Protein AF-A0A927VFZ7-F1 (afdb_monomer)

Mean predicted aligned error: 15.14 Å

Nearest PDB structures (foldseek):
  6rwb-assembly1_C  TM=4.673E-01  e=8.056E+00  Yersinia pseudotuberculosis

Structure (mmCIF, N/CA/C/O backbone):
data_AF-A0A927VFZ7-F1
#
_entry.id   AF-A0A927VFZ7-F1
#
loop_
_atom_site.group_PDB
_atom_site.id
_atom_site.type_symbol
_atom_site.label_atom_id
_atom_site.label_alt_id
_atom_site.label_comp_id
_atom_site.label_asym_id
_atom_site.label_entity_id
_atom_site.label_seq_id
_atom_site.pdbx_PDB_ins_code
_atom_site.Cartn_x
_atom_site.Cartn_y
_atom_site.Cartn_z
_atom_site.occupancy
_atom_site.B_iso_or_equiv
_atom_site.auth_seq_id
_atom_site.auth_comp_id
_atom_site.auth_asym_id
_atom_site.auth_atom_id
_atom_site.pdbx_PDB_model_num
ATOM 1 N N . MET A 1 1 ? 21.838 -0.673 -77.995 1.00 61.09 1 MET A N 1
ATOM 2 C CA . MET A 1 1 ? 22.515 0.485 -77.377 1.00 61.09 1 MET A CA 1
ATOM 3 C C . MET A 1 1 ? 23.502 0.999 -78.400 1.00 61.09 1 MET A C 1
ATOM 5 O O . MET A 1 1 ? 24.282 0.195 -78.904 1.00 61.09 1 MET A O 1
ATOM 9 N N . ASN A 1 2 ? 23.374 2.258 -78.803 1.00 81.75 2 ASN A N 1
ATOM 10 C CA . ASN A 1 2 ? 24.158 2.788 -79.918 1.00 81.75 2 ASN A CA 1
ATOM 11 C C . ASN A 1 2 ? 25.653 2.862 -79.539 1.00 81.75 2 ASN A C 1
ATOM 13 O O . ASN A 1 2 ? 25.953 3.074 -78.361 1.00 81.75 2 ASN A O 1
ATOM 17 N N . PRO A 1 3 ? 26.596 2.730 -80.493 1.00 83.94 3 PRO A N 1
ATOM 18 C CA . PRO A 1 3 ? 28.036 2.827 -80.211 1.00 83.94 3 PRO A CA 1
ATOM 19 C C . PRO A 1 3 ? 28.400 4.124 -79.471 1.00 83.94 3 PRO A C 1
ATOM 21 O O . PRO A 1 3 ? 29.174 4.111 -78.518 1.00 83.94 3 PRO A O 1
ATOM 24 N N . PHE A 1 4 ? 27.731 5.215 -79.846 1.00 84.12 4 PHE A N 1
ATOM 25 C CA . PHE A 1 4 ? 27.859 6.538 -79.240 1.00 84.12 4 PHE A CA 1
ATOM 26 C C . PHE A 1 4 ? 27.475 6.572 -77.750 1.00 84.12 4 PHE A C 1
ATOM 28 O O . PHE A 1 4 ? 28.163 7.175 -76.929 1.00 84.12 4 PHE A O 1
ATOM 35 N N . GLU A 1 5 ? 26.413 5.867 -77.358 1.00 82.81 5 GLU A N 1
ATOM 36 C CA . GLU A 1 5 ? 25.982 5.817 -75.955 1.00 82.81 5 GLU A CA 1
ATOM 37 C C . GLU A 1 5 ? 26.985 5.063 -75.076 1.00 82.81 5 GLU A C 1
ATOM 39 O O . GLU A 1 5 ? 27.175 5.402 -73.906 1.00 82.81 5 GLU A O 1
ATOM 44 N N . GLN A 1 6 ? 27.651 4.042 -75.628 1.00 84.44 6 GLN A N 1
ATOM 45 C CA . GLN A 1 6 ? 28.669 3.293 -74.891 1.00 84.44 6 GLN A CA 1
ATOM 46 C C . GLN A 1 6 ? 29.918 4.129 -74.621 1.00 84.44 6 GLN A C 1
ATOM 48 O O . GLN A 1 6 ? 30.573 3.941 -73.594 1.00 84.44 6 GLN A O 1
ATOM 53 N N . GLU A 1 7 ? 30.254 5.034 -75.533 1.00 87.19 7 GLU A N 1
ATOM 54 C CA . GLU A 1 7 ? 31.412 5.911 -75.412 1.00 87.19 7 GLU A CA 1
ATOM 55 C C . GLU A 1 7 ? 31.165 7.013 -74.378 1.00 87.19 7 GLU A C 1
ATOM 57 O O . GLU A 1 7 ? 31.983 7.206 -73.481 1.00 87.19 7 GLU A O 1
ATOM 62 N N . ILE A 1 8 ? 29.975 7.624 -74.397 1.00 86.69 8 ILE A N 1
ATOM 63 C CA . ILE A 1 8 ? 29.539 8.577 -73.363 1.00 86.69 8 ILE A CA 1
ATOM 64 C C . ILE A 1 8 ? 29.533 7.915 -71.986 1.00 86.69 8 ILE A C 1
ATOM 66 O O . ILE A 1 8 ? 29.995 8.504 -71.010 1.00 86.69 8 ILE A O 1
ATOM 70 N N . ARG A 1 9 ? 29.035 6.679 -71.888 1.00 84.81 9 ARG A N 1
ATOM 71 C CA . ARG A 1 9 ? 29.000 5.955 -70.616 1.00 84.81 9 ARG A CA 1
ATOM 72 C C . ARG A 1 9 ? 30.403 5.659 -70.085 1.00 84.81 9 ARG A C 1
ATOM 74 O O . ARG A 1 9 ? 30.647 5.877 -68.901 1.00 84.81 9 ARG A O 1
ATOM 81 N N . ARG A 1 10 ? 31.325 5.224 -70.949 1.00 88.06 10 ARG A N 1
ATOM 82 C CA . ARG A 1 10 ? 32.740 5.022 -70.589 1.00 88.06 10 ARG A CA 1
ATOM 83 C C . ARG A 1 10 ? 33.417 6.325 -70.168 1.00 88.06 10 ARG A C 1
ATOM 85 O O . ARG A 1 10 ? 34.163 6.327 -69.193 1.00 88.06 10 ARG A O 1
ATOM 92 N N . TRP A 1 11 ? 33.131 7.426 -70.862 1.00 88.81 11 TRP A N 1
ATOM 93 C CA . TRP A 1 11 ? 33.641 8.747 -70.502 1.00 88.81 11 TRP A CA 1
ATOM 94 C C . TRP A 1 11 ? 33.086 9.233 -69.160 1.00 88.81 11 TRP A C 1
ATOM 96 O O . TRP A 1 11 ? 33.838 9.771 -68.360 1.00 88.81 11 TRP A O 1
ATOM 106 N N . LEU A 1 12 ? 31.804 8.999 -68.868 1.00 89.62 12 LEU A N 1
ATOM 107 C CA . LEU A 1 12 ? 31.204 9.328 -67.572 1.00 89.62 12 LEU A CA 1
ATOM 108 C C . LEU A 1 12 ? 31.812 8.495 -66.439 1.00 89.62 12 LEU A C 1
ATOM 110 O O . LEU A 1 12 ? 32.168 9.048 -65.404 1.00 89.62 12 LEU A O 1
ATOM 114 N N . GLU A 1 13 ? 31.973 7.184 -66.626 1.00 87.88 13 GLU A N 1
ATOM 115 C CA . GLU A 1 13 ? 32.521 6.279 -65.605 1.00 87.88 13 GLU A CA 1
ATOM 116 C C . GLU A 1 13 ? 33.990 6.565 -65.251 1.00 87.88 13 GLU A C 1
ATOM 118 O O . GLU A 1 13 ? 34.411 6.254 -64.133 1.00 87.88 13 GLU A O 1
ATOM 123 N N . SER A 1 14 ? 34.749 7.213 -66.142 1.00 89.19 14 SER A N 1
ATOM 124 C CA . SER A 1 14 ? 36.119 7.657 -65.859 1.00 89.19 14 SER A CA 1
ATOM 125 C C . SER A 1 14 ? 36.196 8.952 -65.040 1.00 89.19 14 SER A C 1
ATOM 127 O O . SER A 1 14 ? 37.250 9.249 -64.477 1.00 89.19 14 SER A O 1
ATOM 129 N N . GLN A 1 15 ? 35.105 9.721 -64.923 1.00 92.12 15 GLN A N 1
ATOM 130 C CA . GLN A 1 15 ? 35.127 10.992 -64.200 1.00 92.12 15 GLN A CA 1
ATOM 131 C C . GLN A 1 15 ? 35.014 10.807 -62.671 1.00 92.12 15 GLN A C 1
ATOM 133 O O . GLN A 1 15 ? 34.087 10.139 -62.194 1.00 92.12 15 GLN A O 1
ATOM 138 N N . PRO A 1 16 ? 35.849 11.494 -61.863 1.00 85.94 16 PRO A N 1
ATOM 139 C CA . PRO A 1 16 ? 35.811 11.393 -60.398 1.00 85.94 16 PRO A CA 1
ATOM 140 C C . PRO A 1 16 ? 34.467 11.812 -59.786 1.00 85.94 16 PRO A C 1
ATOM 142 O O . PRO A 1 16 ? 33.992 11.215 -58.820 1.00 85.94 16 PRO A O 1
ATOM 145 N N . TRP A 1 17 ? 33.821 12.829 -60.362 1.00 86.56 17 TRP A N 1
ATOM 146 C CA . TRP A 1 17 ? 32.540 13.345 -59.874 1.00 86.56 17 TRP A CA 1
ATOM 147 C C . TRP A 1 17 ? 31.380 12.370 -60.128 1.00 86.56 17 TRP A C 1
ATOM 149 O O . TRP A 1 17 ? 30.449 12.294 -59.326 1.00 86.56 17 TRP A O 1
ATOM 159 N N . TYR A 1 18 ? 31.442 11.590 -61.211 1.00 86.19 18 TYR A N 1
ATOM 160 C CA . TYR A 1 18 ? 30.416 10.607 -61.555 1.00 86.19 18 TYR A CA 1
ATOM 161 C C . TYR A 1 18 ? 30.514 9.379 -60.647 1.00 86.19 18 TYR A C 1
ATOM 163 O O . TYR A 1 18 ? 29.503 8.935 -60.099 1.00 86.19 18 TYR A O 1
ATOM 171 N N . GLN A 1 19 ? 31.738 8.905 -60.389 1.00 82.69 19 GLN A N 1
ATOM 172 C CA . GLN A 1 19 ? 32.039 7.889 -59.372 1.00 82.69 19 GLN A CA 1
ATOM 173 C C . GLN A 1 19 ? 31.517 8.324 -57.995 1.00 82.69 19 GLN A C 1
ATOM 175 O O . GLN A 1 19 ? 30.776 7.595 -57.337 1.00 82.69 19 GLN A O 1
ATOM 180 N N . TRP A 1 20 ? 31.813 9.561 -57.588 1.00 84.25 20 TRP A N 1
ATOM 181 C CA . TRP A 1 20 ? 31.320 10.147 -56.341 1.00 84.25 20 TRP A CA 1
ATOM 182 C C . TRP A 1 20 ? 29.785 10.206 -56.267 1.00 84.25 20 TRP A C 1
ATOM 184 O O . TRP A 1 20 ? 29.194 9.911 -55.222 1.00 84.25 20 TRP A O 1
ATOM 194 N N . PHE A 1 21 ? 29.116 10.540 -57.373 1.00 83.88 21 PHE A N 1
ATOM 195 C CA . PHE A 1 21 ? 27.658 10.628 -57.427 1.00 83.88 21 PHE A CA 1
ATOM 196 C C . PHE A 1 21 ? 27.001 9.243 -57.348 1.00 83.88 21 PHE A C 1
ATOM 198 O O . PHE A 1 21 ? 26.031 9.061 -56.606 1.00 83.88 21 PHE A O 1
ATOM 205 N N . GLN A 1 22 ? 27.555 8.251 -58.050 1.00 82.38 22 GLN A N 1
ATOM 206 C CA . GLN A 1 22 ? 27.113 6.855 -57.981 1.00 82.38 22 GLN A CA 1
ATOM 207 C C . GLN A 1 22 ? 27.320 6.270 -56.578 1.00 82.38 22 GLN A C 1
ATOM 209 O O . GLN A 1 22 ? 26.408 5.651 -56.026 1.00 82.38 22 GLN A O 1
ATOM 214 N N . ASN A 1 23 ? 28.458 6.562 -55.942 1.00 77.56 23 ASN A N 1
ATOM 215 C CA . ASN A 1 23 ? 28.763 6.098 -54.589 1.00 77.56 23 ASN A CA 1
ATOM 216 C C . ASN A 1 23 ? 27.779 6.680 -53.551 1.00 77.56 23 ASN A C 1
ATOM 218 O O . ASN A 1 23 ? 27.246 5.970 -52.697 1.00 77.56 23 ASN A O 1
ATOM 222 N N . ARG A 1 24 ? 27.404 7.962 -53.689 1.00 73.56 24 ARG A N 1
ATOM 223 C CA . ARG A 1 24 ? 26.333 8.576 -52.879 1.00 73.56 24 ARG A C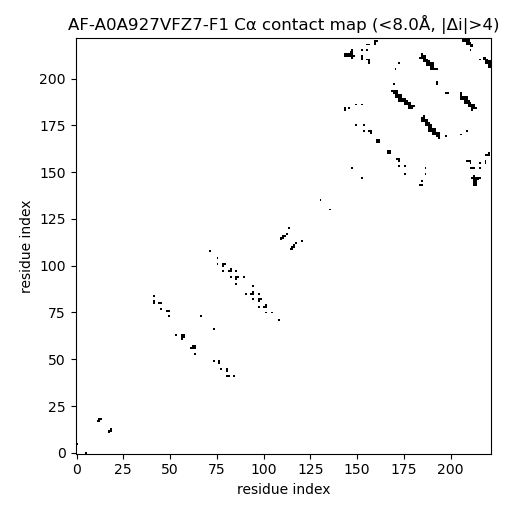A 1
ATOM 224 C C . ARG A 1 24 ? 24.955 7.962 -53.124 1.00 73.56 24 ARG A C 1
ATOM 226 O O . ARG A 1 24 ? 24.153 7.881 -52.192 1.00 73.56 24 ARG A O 1
ATOM 233 N N . LYS A 1 25 ? 24.650 7.555 -54.358 1.00 64.00 25 LYS A N 1
ATOM 234 C CA . LYS A 1 25 ? 23.388 6.879 -54.693 1.00 64.00 25 LYS A CA 1
ATOM 235 C C . LYS A 1 25 ? 23.308 5.501 -54.035 1.00 64.00 25 LYS A C 1
ATOM 237 O O . LYS A 1 25 ? 22.257 5.166 -53.493 1.00 64.00 25 LYS A O 1
ATOM 242 N N . HIS A 1 26 ? 24.414 4.756 -54.000 1.00 58.06 26 HIS A N 1
ATOM 243 C CA . HIS A 1 26 ? 24.500 3.490 -53.270 1.00 58.06 26 HIS A CA 1
ATOM 244 C C . HIS A 1 26 ? 24.292 3.674 -51.762 1.00 58.06 26 HIS A C 1
ATOM 246 O O . HIS A 1 26 ? 23.454 2.978 -51.194 1.00 58.06 26 HIS A O 1
ATOM 252 N N . HIS A 1 27 ? 24.920 4.677 -51.136 1.00 56.00 27 HIS A N 1
ATOM 253 C CA . HIS A 1 27 ? 24.690 4.993 -49.718 1.00 56.00 27 HIS A CA 1
ATOM 254 C C . HIS A 1 27 ? 23.241 5.395 -49.390 1.00 56.00 27 HIS A C 1
ATOM 256 O O . HIS A 1 27 ? 22.758 5.114 -48.296 1.00 56.00 27 HIS A O 1
ATOM 262 N N . LYS A 1 28 ? 22.517 6.031 -50.321 1.00 55.56 28 LYS A N 1
ATOM 263 C CA . LYS A 1 28 ? 21.090 6.354 -50.131 1.00 55.56 28 LYS A CA 1
ATOM 264 C C . LYS A 1 28 ? 20.154 5.153 -50.338 1.00 55.56 28 LYS A C 1
ATOM 266 O O . LYS A 1 28 ? 19.026 5.190 -49.850 1.00 55.56 28 LYS A O 1
ATOM 271 N N . ASN A 1 29 ? 20.603 4.107 -51.038 1.00 51.25 29 ASN A N 1
ATOM 272 C CA . ASN A 1 29 ? 19.817 2.900 -51.326 1.00 51.25 29 ASN A CA 1
ATOM 273 C C . ASN A 1 29 ? 20.107 1.725 -50.378 1.00 51.25 29 ASN A C 1
ATOM 275 O O . ASN A 1 29 ? 19.304 0.794 -50.314 1.00 51.25 29 ASN A O 1
ATOM 279 N N . THR A 1 30 ? 21.186 1.764 -49.591 1.00 50.09 30 THR A N 1
ATOM 280 C CA . THR A 1 30 ? 21.408 0.832 -48.478 1.00 50.09 30 THR A CA 1
ATOM 281 C C . THR A 1 30 ? 20.489 1.183 -47.309 1.00 50.09 30 THR A C 1
ATOM 283 O O . THR A 1 30 ? 20.873 1.878 -46.374 1.00 50.09 30 THR A O 1
ATOM 286 N N . GLY A 1 31 ? 19.248 0.705 -47.388 1.00 47.81 31 GLY A N 1
ATOM 287 C CA . GLY A 1 31 ? 18.307 0.690 -46.274 1.00 47.81 31 GLY A CA 1
ATOM 288 C C . GLY A 1 31 ? 17.559 2.001 -46.068 1.00 47.81 31 GLY A C 1
ATOM 289 O O . GLY A 1 31 ? 17.798 2.721 -45.102 1.00 47.81 31 GLY A O 1
ATOM 290 N N . LYS A 1 32 ? 16.518 2.237 -46.877 1.00 40.97 32 LYS A N 1
ATOM 291 C CA . LYS A 1 32 ? 15.332 2.917 -46.341 1.00 40.97 32 LYS A CA 1
ATOM 292 C C . LYS A 1 32 ? 14.762 2.030 -45.230 1.00 40.97 32 LYS A C 1
ATOM 294 O O . LYS A 1 32 ? 13.895 1.194 -45.475 1.00 40.97 32 LYS A O 1
ATOM 299 N N . VAL A 1 33 ? 15.284 2.171 -44.013 1.00 53.81 33 VAL A N 1
ATOM 300 C CA . VAL A 1 33 ? 14.627 1.666 -42.809 1.00 53.81 33 VAL A CA 1
ATOM 301 C C . VAL A 1 33 ? 13.235 2.290 -42.827 1.00 53.81 33 VAL A C 1
ATOM 303 O O . VAL A 1 33 ? 13.112 3.508 -42.925 1.00 53.81 33 VAL A O 1
ATOM 306 N N . LYS A 1 34 ? 12.181 1.470 -42.827 1.00 47.88 34 LYS A N 1
ATOM 307 C CA . LYS A 1 34 ? 10.791 1.935 -42.729 1.00 47.88 34 LYS A CA 1
ATOM 308 C C . LYS A 1 34 ? 10.592 2.596 -41.354 1.00 47.88 34 LYS A C 1
ATOM 310 O O . LYS A 1 34 ? 10.081 1.986 -40.422 1.00 47.88 34 LYS A O 1
ATOM 315 N N . THR A 1 35 ? 11.021 3.843 -41.211 1.00 59.22 35 THR A N 1
ATOM 316 C CA . THR A 1 35 ? 11.005 4.650 -39.984 1.00 59.22 35 THR A CA 1
ATOM 317 C C . THR A 1 35 ? 9.644 5.310 -39.774 1.00 59.22 35 THR A C 1
ATOM 319 O O . THR A 1 35 ? 9.534 6.528 -39.733 1.00 59.22 35 THR A O 1
ATOM 322 N N . GLY A 1 36 ? 8.579 4.507 -39.683 1.00 56.47 36 GLY A N 1
ATOM 323 C CA . GLY A 1 36 ? 7.214 5.035 -39.531 1.00 56.47 36 GLY A CA 1
ATOM 324 C C . GLY A 1 36 ? 6.432 4.543 -38.314 1.00 56.47 36 GLY A C 1
ATOM 325 O O . GLY A 1 36 ? 5.461 5.183 -37.932 1.00 56.47 36 GLY A O 1
ATOM 326 N N . LYS A 1 37 ? 6.798 3.405 -37.707 1.00 68.31 37 LYS A N 1
ATOM 327 C CA . LYS A 1 37 ? 6.001 2.786 -36.627 1.00 68.31 37 LYS A CA 1
ATOM 328 C C . LYS A 1 37 ? 6.748 2.272 -35.372 1.00 68.31 37 LYS A C 1
ATOM 330 O O . LYS A 1 37 ? 6.053 1.731 -34.513 1.00 68.31 37 LYS A O 1
ATOM 335 N N . PRO A 1 38 ? 8.080 2.430 -35.176 1.00 71.56 38 PRO A N 1
ATOM 336 C CA . PRO A 1 38 ? 8.747 1.814 -34.021 1.00 71.56 38 PRO A CA 1
ATOM 337 C C . PRO A 1 38 ? 8.310 2.438 -32.686 1.00 71.56 38 PRO A C 1
ATOM 339 O O . PRO A 1 38 ? 8.059 1.713 -31.729 1.00 71.56 38 PRO A O 1
ATOM 342 N N . PHE A 1 39 ? 8.127 3.763 -32.639 1.00 77.56 39 PHE A N 1
ATOM 343 C CA . PHE A 1 39 ? 7.690 4.470 -31.429 1.00 77.56 39 PHE A CA 1
ATOM 344 C C . PHE A 1 39 ? 6.266 4.088 -31.007 1.00 77.56 39 PHE A C 1
ATOM 346 O O . PHE A 1 39 ? 6.010 3.796 -29.843 1.00 77.56 39 PHE A O 1
ATOM 353 N N . LEU A 1 40 ? 5.338 4.023 -31.965 1.00 82.25 40 LEU A N 1
ATOM 354 C CA . LEU A 1 40 ? 3.948 3.685 -31.669 1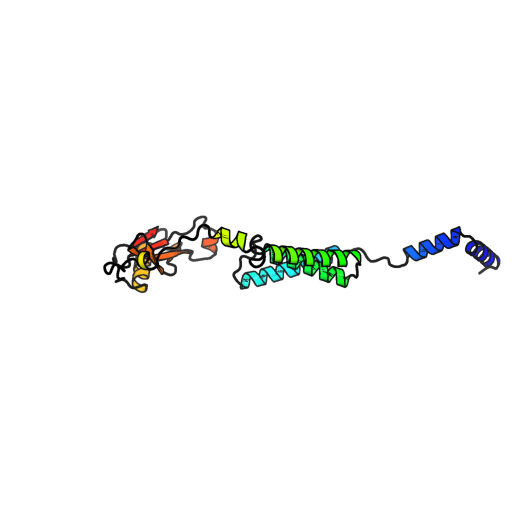.00 82.25 40 LEU A CA 1
ATOM 355 C C . LEU A 1 40 ? 3.806 2.224 -31.220 1.00 82.25 40 LEU A C 1
ATOM 357 O O . LEU A 1 40 ? 2.981 1.915 -30.368 1.00 82.25 40 LEU A O 1
ATOM 361 N N . GLN A 1 41 ? 4.622 1.323 -31.768 1.00 80.50 41 GLN A N 1
ATOM 362 C CA . GLN A 1 41 ? 4.672 -0.068 -31.326 1.00 80.50 41 GLN A CA 1
ATOM 363 C C . GLN A 1 41 ? 5.283 -0.195 -29.927 1.00 80.50 41 GLN A C 1
ATOM 365 O O . GLN A 1 41 ? 4.759 -0.955 -29.120 1.00 80.50 41 GLN A O 1
ATOM 370 N N . TRP A 1 42 ? 6.322 0.584 -29.616 1.00 82.69 42 TRP A N 1
ATOM 371 C CA . TRP A 1 42 ? 6.880 0.663 -28.265 1.00 82.69 42 TRP A CA 1
ATOM 372 C C . TRP A 1 42 ? 5.848 1.142 -27.244 1.00 82.69 42 TRP A C 1
ATOM 374 O O . TRP A 1 42 ? 5.630 0.467 -26.242 1.00 82.69 42 TRP A O 1
ATOM 384 N N . MET A 1 43 ? 5.125 2.220 -27.552 1.00 85.44 43 MET A N 1
ATOM 385 C CA . MET A 1 43 ? 4.085 2.748 -26.671 1.00 85.44 43 MET A CA 1
ATOM 386 C C . MET A 1 43 ? 2.931 1.756 -26.471 1.00 85.44 43 MET A C 1
ATOM 388 O O . MET A 1 43 ? 2.447 1.592 -25.357 1.00 85.44 43 MET A O 1
ATOM 392 N N . LYS A 1 44 ? 2.530 1.031 -27.524 1.00 88.62 44 LYS A N 1
ATOM 393 C CA .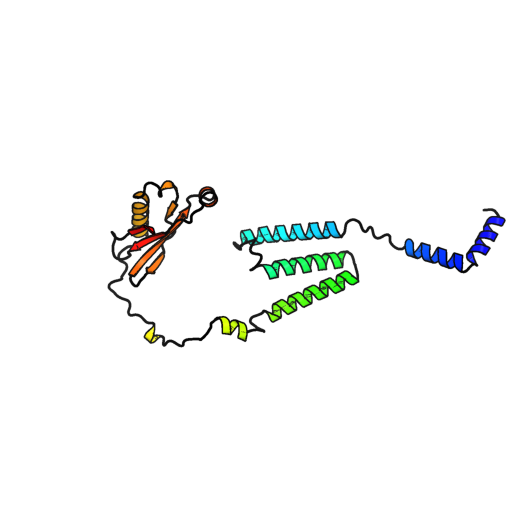 LYS A 1 44 ? 1.519 -0.034 -27.423 1.00 88.62 44 LYS A CA 1
ATOM 394 C C . LYS A 1 44 ? 1.950 -1.161 -26.485 1.00 88.62 44 LYS A C 1
ATOM 396 O O . LYS A 1 44 ? 1.172 -1.547 -25.623 1.00 88.62 44 LYS A O 1
ATOM 401 N N . TRP A 1 45 ? 3.169 -1.678 -26.638 1.00 87.56 45 TRP A N 1
ATOM 402 C CA . TRP A 1 45 ? 3.673 -2.751 -25.773 1.00 87.56 45 TRP A CA 1
ATOM 403 C C . TRP A 1 45 ? 3.843 -2.298 -24.324 1.00 87.56 45 TRP A C 1
ATOM 405 O O . TRP A 1 45 ? 3.480 -3.043 -23.420 1.00 87.56 45 TRP A O 1
ATOM 415 N N . LEU A 1 46 ? 4.314 -1.071 -24.099 1.00 88.06 46 LEU A N 1
ATOM 416 C CA . LEU A 1 46 ? 4.419 -0.484 -22.764 1.00 88.06 46 LEU A CA 1
ATOM 417 C C . LEU A 1 46 ? 3.046 -0.420 -22.079 1.00 88.06 46 LEU A C 1
ATOM 419 O O . LEU A 1 46 ? 2.905 -0.901 -20.958 1.00 88.06 46 LEU A O 1
ATOM 423 N N . LEU A 1 47 ? 2.023 0.092 -22.773 1.00 88.88 47 LEU A N 1
ATOM 424 C CA . LEU A 1 47 ? 0.658 0.162 -22.240 1.00 88.88 47 LEU A CA 1
ATOM 425 C C . LEU A 1 47 ? 0.077 -1.225 -21.937 1.00 88.88 47 LEU A C 1
ATOM 427 O O . LEU A 1 47 ? -0.558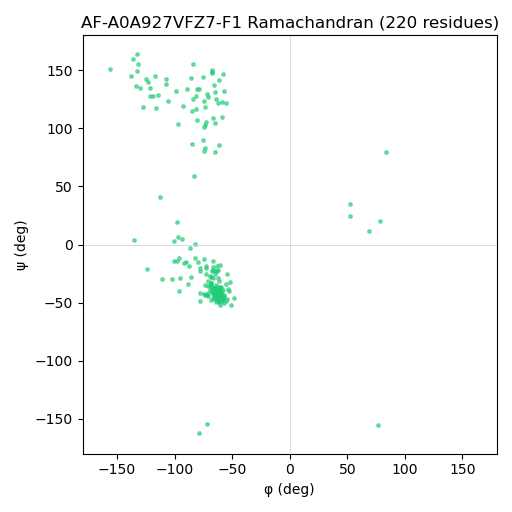 -1.397 -20.902 1.00 88.88 47 LEU A O 1
ATOM 431 N N . ILE A 1 48 ? 0.320 -2.219 -22.799 1.00 90.69 48 ILE A N 1
ATOM 432 C CA . ILE A 1 48 ? -0.126 -3.603 -22.567 1.00 90.69 48 ILE A CA 1
ATOM 433 C C . ILE A 1 48 ? 0.526 -4.176 -21.306 1.00 90.69 48 ILE A C 1
ATOM 435 O O . ILE A 1 48 ? -0.172 -4.722 -20.457 1.00 90.69 48 ILE A O 1
ATOM 439 N N . VAL A 1 49 ? 1.846 -4.037 -21.159 1.00 88.81 49 VAL A N 1
ATOM 440 C CA . VAL A 1 49 ? 2.568 -4.555 -19.986 1.00 88.81 49 VAL A CA 1
ATOM 441 C C . VAL A 1 49 ? 2.100 -3.860 -18.707 1.00 88.81 49 VAL A C 1
ATOM 443 O O . VAL A 1 49 ? 1.886 -4.527 -17.697 1.00 88.81 49 VAL A O 1
ATOM 446 N N . TYR A 1 50 ? 1.869 -2.547 -18.748 1.00 86.06 50 TYR A N 1
ATOM 447 C CA . TYR A 1 50 ? 1.351 -1.812 -17.596 1.00 86.06 50 TYR A CA 1
ATOM 448 C C . TYR A 1 50 ? -0.079 -2.238 -17.229 1.00 86.06 50 TYR A C 1
ATOM 450 O O . TYR A 1 50 ? -0.378 -2.417 -16.054 1.00 86.06 50 TYR A O 1
ATOM 458 N N . LEU A 1 51 ? -0.941 -2.496 -18.218 1.00 87.88 51 LEU A N 1
ATOM 459 C CA . LEU A 1 51 ? -2.289 -3.028 -17.991 1.00 87.88 51 LEU A CA 1
ATOM 460 C C . LEU A 1 51 ? -2.244 -4.418 -17.340 1.00 87.88 51 LEU A C 1
ATOM 462 O O . LEU A 1 51 ? -2.990 -4.680 -16.402 1.00 87.88 51 LEU A O 1
ATOM 466 N N . VAL A 1 52 ? -1.331 -5.291 -17.775 1.00 87.06 52 VAL A N 1
ATOM 467 C CA . VAL A 1 52 ? -1.124 -6.600 -17.135 1.00 87.06 52 VAL A CA 1
ATOM 468 C C . VAL A 1 52 ? -0.663 -6.434 -15.685 1.00 87.06 52 VAL A C 1
ATOM 470 O O . VAL A 1 52 ? -1.207 -7.091 -14.801 1.00 87.06 52 VAL A O 1
ATOM 473 N N . LEU A 1 53 ? 0.283 -5.531 -15.413 1.00 82.00 53 LEU A N 1
ATOM 474 C CA . LEU A 1 53 ? 0.727 -5.244 -14.045 1.00 82.00 53 LEU A CA 1
ATOM 475 C C . LEU A 1 53 ? -0.406 -4.710 -13.171 1.00 82.00 53 LEU A C 1
ATOM 477 O O . LEU A 1 53 ? -0.504 -5.112 -12.016 1.00 82.00 53 LEU A O 1
ATOM 481 N N . ILE A 1 54 ? -1.272 -3.852 -13.711 1.00 82.25 54 ILE A N 1
ATOM 482 C CA . ILE A 1 54 ? -2.464 -3.356 -13.016 1.00 82.25 54 ILE A CA 1
ATOM 483 C C . ILE A 1 54 ? -3.351 -4.521 -12.577 1.00 82.25 54 ILE A C 1
ATOM 485 O O . ILE A 1 54 ? -3.707 -4.612 -11.405 1.00 82.25 54 ILE A O 1
ATOM 489 N N . VAL A 1 55 ? -3.664 -5.433 -13.497 1.00 85.12 55 VAL A N 1
ATOM 490 C CA . VAL A 1 55 ? -4.509 -6.597 -13.206 1.00 85.12 55 VAL A CA 1
ATOM 491 C C . VAL A 1 55 ? -3.857 -7.496 -12.155 1.00 85.12 55 VAL A C 1
ATOM 493 O O . VAL A 1 55 ? -4.519 -7.911 -11.210 1.00 85.12 55 VAL A O 1
ATOM 496 N N . VAL A 1 56 ? -2.554 -7.759 -12.266 1.00 83.44 56 VAL A N 1
ATOM 497 C CA . VAL A 1 56 ? -1.821 -8.579 -11.288 1.00 83.44 56 VAL A CA 1
ATOM 498 C C . VAL A 1 56 ? -1.817 -7.933 -9.899 1.00 83.44 56 VAL A C 1
ATOM 500 O O . VAL A 1 56 ? -2.083 -8.615 -8.914 1.00 83.44 56 VAL A O 1
ATOM 503 N N . ASN A 1 57 ? -1.556 -6.627 -9.796 1.00 80.44 57 ASN A N 1
ATOM 504 C CA . ASN A 1 57 ? -1.565 -5.916 -8.512 1.00 80.44 57 ASN A CA 1
ATOM 505 C C . ASN A 1 57 ? -2.967 -5.877 -7.887 1.00 80.44 57 ASN A C 1
ATOM 507 O O . ASN A 1 57 ? -3.102 -6.084 -6.685 1.00 80.44 57 ASN A O 1
ATOM 511 N N . PHE A 1 58 ? -4.010 -5.724 -8.708 1.00 81.12 58 PHE A N 1
ATOM 512 C CA . PHE A 1 58 ? -5.398 -5.774 -8.250 1.00 81.12 58 PHE A CA 1
ATOM 513 C C . PHE A 1 58 ? -5.723 -7.099 -7.543 1.00 81.12 58 PHE A C 1
ATOM 515 O O . PHE A 1 58 ? -6.314 -7.092 -6.468 1.00 81.12 58 PHE A O 1
ATOM 522 N N . PHE A 1 59 ? -5.281 -8.234 -8.097 1.00 81.62 59 PHE A N 1
ATOM 523 C CA . PHE A 1 59 ? -5.480 -9.544 -7.464 1.00 81.62 59 PHE A CA 1
ATOM 524 C C . PHE A 1 59 ? -4.598 -9.782 -6.232 1.00 81.62 59 PHE A C 1
ATOM 526 O O . PHE A 1 59 ? -4.983 -10.554 -5.360 1.00 81.62 59 PHE A O 1
ATOM 533 N N . ASN A 1 60 ? -3.447 -9.114 -6.131 1.00 77.62 60 ASN A N 1
ATOM 534 C CA . ASN A 1 60 ? -2.572 -9.194 -4.958 1.00 77.62 60 ASN A CA 1
ATOM 535 C C . ASN A 1 60 ? -3.006 -8.265 -3.808 1.00 77.62 60 ASN A C 1
ATOM 537 O O . ASN A 1 60 ? -2.326 -8.216 -2.786 1.00 77.62 60 ASN A O 1
ATOM 541 N N . GLY A 1 61 ? -4.102 -7.510 -3.962 1.00 70.44 61 GLY A N 1
ATOM 542 C CA . GLY A 1 61 ? -4.589 -6.577 -2.942 1.00 70.44 61 GLY A CA 1
ATOM 543 C C . GLY A 1 61 ? -3.689 -5.354 -2.731 1.00 70.44 61 GLY A C 1
ATOM 544 O O . GLY A 1 61 ? -3.874 -4.618 -1.765 1.00 70.44 61 GLY A O 1
ATOM 545 N N . THR A 1 62 ? -2.716 -5.118 -3.616 1.00 72.88 62 THR A N 1
ATOM 546 C CA . THR A 1 62 ? -1.848 -3.940 -3.562 1.00 72.88 62 THR A CA 1
ATOM 547 C C . THR A 1 62 ? -2.511 -2.764 -4.276 1.00 72.88 62 THR A C 1
ATOM 549 O O . THR A 1 62 ? -3.185 -2.921 -5.297 1.00 72.88 62 THR A O 1
ATOM 552 N N . LEU A 1 63 ? -2.323 -1.550 -3.748 1.00 66.12 63 LEU A N 1
ATOM 553 C CA . LEU A 1 63 ? -2.854 -0.336 -4.367 1.00 66.12 63 LEU A CA 1
ATOM 554 C C . LEU A 1 63 ? -2.191 -0.107 -5.731 1.00 66.12 63 LEU A C 1
ATOM 556 O O . LEU A 1 63 ? -1.046 0.326 -5.845 1.00 66.12 63 LEU A O 1
ATOM 560 N N . VAL A 1 64 ? -2.952 -0.394 -6.783 1.00 63.12 64 VAL A N 1
ATOM 561 C CA . VAL A 1 64 ? -2.498 -0.388 -8.179 1.00 63.12 64 VAL A CA 1
ATOM 562 C C . VAL A 1 64 ? -2.038 0.996 -8.662 1.00 63.12 64 VAL A C 1
ATOM 564 O O . VAL A 1 64 ? -1.186 1.098 -9.543 1.00 63.12 64 VAL A O 1
ATOM 567 N N . LEU A 1 65 ? -2.603 2.062 -8.092 1.00 63.16 65 LEU A N 1
ATOM 568 C CA . LEU A 1 65 ? -2.322 3.456 -8.454 1.00 63.16 65 LEU A CA 1
ATOM 569 C C . LEU A 1 65 ? -1.365 4.154 -7.484 1.00 63.16 65 LEU A C 1
ATOM 571 O O . LEU A 1 65 ? -1.092 5.343 -7.657 1.00 63.16 65 LEU A O 1
ATOM 575 N N . ASP A 1 66 ? -0.841 3.441 -6.485 1.00 68.38 66 ASP A N 1
ATOM 576 C CA . ASP A 1 66 ? 0.172 4.013 -5.610 1.00 68.38 66 ASP A CA 1
ATOM 577 C C . ASP A 1 66 ? 1.519 4.059 -6.342 1.00 68.38 66 ASP A C 1
ATOM 579 O O . ASP A 1 66 ? 2.316 3.115 -6.337 1.00 68.38 66 ASP A O 1
ATOM 583 N N . LEU A 1 67 ? 1.751 5.182 -7.026 1.00 61.56 67 LEU A N 1
ATOM 584 C CA . LEU A 1 67 ? 3.000 5.451 -7.728 1.00 61.56 67 LEU A CA 1
ATOM 585 C C . LEU A 1 67 ? 4.195 5.531 -6.774 1.00 61.56 67 LEU A C 1
ATOM 587 O O . LEU A 1 67 ? 5.314 5.343 -7.239 1.00 61.56 67 LEU A O 1
ATOM 591 N N . SER A 1 68 ? 3.988 5.822 -5.486 1.00 64.94 68 SER A N 1
ATOM 592 C CA . SER A 1 68 ? 5.077 6.048 -4.535 1.00 64.94 68 SER A CA 1
ATOM 593 C C . SER A 1 68 ? 5.702 4.733 -4.068 1.00 64.94 68 SER A C 1
ATOM 595 O O . SER A 1 68 ? 6.917 4.563 -4.172 1.00 64.94 68 SER A O 1
ATOM 597 N N . LEU A 1 69 ? 4.877 3.762 -3.666 1.00 63.03 69 LEU A N 1
ATOM 598 C CA . LEU A 1 69 ? 5.334 2.443 -3.218 1.00 63.03 69 LEU A CA 1
ATOM 599 C C . LEU A 1 69 ? 5.822 1.572 -4.383 1.00 63.03 69 LEU A C 1
ATOM 601 O O . LEU A 1 69 ? 6.798 0.836 -4.245 1.00 63.03 69 LEU A O 1
ATOM 605 N N . ASN A 1 70 ? 5.197 1.696 -5.558 1.00 71.94 70 ASN A N 1
ATOM 606 C CA . ASN A 1 70 ? 5.529 0.886 -6.733 1.00 71.94 70 ASN A CA 1
ATOM 607 C C . ASN A 1 70 ? 6.478 1.578 -7.726 1.00 71.94 70 ASN A C 1
ATOM 609 O O . ASN A 1 70 ? 6.752 1.016 -8.791 1.00 71.94 70 ASN A O 1
ATOM 613 N N . ALA A 1 71 ? 7.013 2.761 -7.393 1.00 74.12 71 ALA A N 1
ATOM 614 C CA . ALA A 1 71 ? 7.868 3.568 -8.274 1.00 74.12 71 ALA A CA 1
ATOM 615 C C . ALA A 1 71 ? 8.996 2.746 -8.913 1.00 74.12 71 ALA A C 1
ATOM 617 O O . ALA A 1 71 ? 9.214 2.789 -10.126 1.00 74.12 71 ALA A O 1
ATOM 618 N N . PHE A 1 72 ? 9.673 1.941 -8.094 1.00 76.44 72 PHE A N 1
ATOM 619 C CA . PHE A 1 72 ? 10.746 1.053 -8.522 1.00 76.44 72 PHE A CA 1
ATOM 620 C C . PHE A 1 72 ? 10.256 0.024 -9.561 1.00 76.44 72 PHE A C 1
ATOM 622 O O . PHE A 1 72 ? 10.788 -0.059 -10.670 1.00 76.44 72 PHE A O 1
ATOM 629 N N . GLY A 1 73 ? 9.180 -0.713 -9.274 1.00 77.50 73 GLY A N 1
ATOM 630 C CA . GLY A 1 73 ? 8.638 -1.717 -10.199 1.00 77.50 73 GLY A CA 1
ATOM 631 C C . GLY A 1 73 ? 8.179 -1.135 -11.544 1.00 77.50 73 GLY A C 1
ATOM 632 O O . GLY A 1 73 ? 8.428 -1.725 -12.603 1.00 77.50 73 GLY A O 1
ATOM 633 N N . VAL A 1 74 ? 7.563 0.051 -11.521 1.00 79.12 74 VAL A N 1
ATOM 634 C CA . VAL A 1 74 ? 7.098 0.754 -12.729 1.00 79.12 74 VAL A CA 1
ATOM 635 C C . VAL A 1 74 ? 8.278 1.207 -13.594 1.00 79.12 74 VAL A C 1
ATOM 637 O O . VAL A 1 74 ? 8.283 0.971 -14.806 1.00 79.12 74 VAL A O 1
ATOM 640 N N . LEU A 1 75 ? 9.309 1.797 -12.983 1.00 80.94 75 LEU A N 1
ATOM 641 C CA . LEU A 1 75 ? 10.520 2.228 -13.687 1.00 80.94 75 LEU A CA 1
ATOM 642 C C . LEU A 1 75 ? 11.294 1.041 -14.272 1.00 80.94 75 LEU A C 1
ATOM 644 O O . LEU A 1 75 ? 11.715 1.091 -15.428 1.00 80.94 75 LEU A O 1
ATOM 648 N N . LEU A 1 76 ? 11.429 -0.056 -13.524 1.00 83.12 76 LEU A N 1
ATOM 649 C CA . LEU A 1 76 ? 12.080 -1.272 -14.012 1.00 83.12 76 LEU A CA 1
ATOM 650 C C . LEU A 1 76 ? 11.381 -1.815 -15.266 1.00 83.12 76 LEU A C 1
ATOM 652 O O . LEU A 1 76 ? 12.036 -2.121 -16.262 1.00 83.12 76 LEU A O 1
ATOM 656 N N . THR A 1 77 ? 10.050 -1.882 -15.245 1.00 82.44 77 THR A N 1
ATOM 657 C CA . THR A 1 77 ? 9.243 -2.313 -16.396 1.00 82.44 77 THR A CA 1
ATOM 658 C C . THR A 1 77 ? 9.487 -1.440 -17.624 1.00 82.44 77 THR A C 1
ATOM 660 O O . THR A 1 77 ? 9.684 -1.961 -18.725 1.00 82.44 77 THR A O 1
ATOM 663 N N . PHE A 1 78 ? 9.535 -0.119 -17.447 1.00 84.44 78 PHE A N 1
ATOM 664 C CA . PHE A 1 78 ? 9.842 0.822 -18.522 1.00 84.44 78 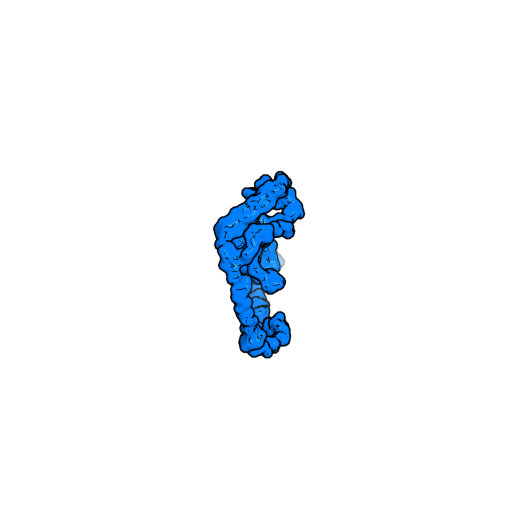PHE A CA 1
ATOM 665 C C . PHE A 1 78 ? 11.209 0.540 -19.162 1.00 84.44 78 PHE A C 1
ATOM 667 O O . PHE A 1 78 ? 11.325 0.480 -20.395 1.00 84.44 78 PHE A O 1
ATOM 674 N N . PHE A 1 79 ? 12.242 0.322 -18.342 1.00 85.56 79 PHE A N 1
ATOM 675 C CA . PHE A 1 79 ? 13.587 0.018 -18.828 1.00 85.56 79 PHE A CA 1
ATOM 676 C C . PHE A 1 79 ? 13.660 -1.345 -19.525 1.00 85.56 79 PHE A C 1
ATOM 678 O O . PHE A 1 79 ? 14.261 -1.437 -20.596 1.00 85.56 79 PHE A O 1
ATOM 685 N N . LEU A 1 80 ? 12.999 -2.378 -18.995 1.00 84.44 80 LEU A N 1
ATOM 686 C CA . LEU A 1 80 ? 12.974 -3.719 -19.590 1.00 84.44 80 LEU A CA 1
ATOM 687 C C . LEU A 1 80 ? 12.267 -3.741 -20.951 1.00 84.44 80 LEU A C 1
ATOM 689 O O . LEU A 1 80 ? 12.820 -4.261 -21.920 1.00 84.44 80 LEU A O 1
ATOM 693 N N . VAL A 1 81 ? 11.086 -3.127 -21.068 1.00 85.25 81 VAL A N 1
ATOM 694 C CA . VAL A 1 81 ? 10.350 -3.043 -22.344 1.00 85.25 81 VAL A CA 1
ATOM 695 C C . VAL A 1 81 ? 11.170 -2.282 -23.388 1.00 85.25 81 VAL A C 1
ATOM 697 O O . VAL A 1 81 ? 11.293 -2.715 -24.538 1.00 85.25 81 VAL A O 1
ATOM 700 N N . SER A 1 82 ? 11.802 -1.181 -22.977 1.00 81.31 82 SER A N 1
ATOM 701 C CA . SER A 1 82 ? 12.688 -0.394 -23.838 1.00 81.31 82 SER A CA 1
ATOM 702 C C . SER A 1 82 ? 13.927 -1.183 -24.270 1.00 81.31 82 SER A C 1
ATOM 704 O O . SER A 1 82 ? 14.318 -1.121 -25.437 1.00 81.31 82 SER A O 1
ATOM 706 N N . MET A 1 83 ? 14.511 -1.978 -23.372 1.00 83.06 83 MET A N 1
ATOM 707 C CA . MET A 1 83 ? 15.646 -2.853 -23.659 1.00 83.06 83 MET A CA 1
ATOM 708 C C . MET A 1 83 ? 15.280 -3.948 -24.667 1.00 83.06 83 MET A C 1
ATOM 710 O O . MET A 1 83 ? 15.981 -4.101 -25.667 1.00 83.06 83 MET A O 1
ATOM 714 N N . VAL A 1 84 ? 14.169 -4.663 -24.463 1.00 84.75 84 VAL A N 1
ATOM 715 C CA . VAL A 1 84 ? 13.705 -5.732 -25.368 1.00 84.75 84 VAL A CA 1
ATOM 716 C C . VAL A 1 84 ? 13.483 -5.187 -26.776 1.00 84.75 84 VAL A C 1
ATOM 718 O O . VAL A 1 84 ? 13.999 -5.729 -27.750 1.00 84.75 84 VAL A O 1
ATOM 721 N N . ILE A 1 85 ? 12.783 -4.061 -26.900 1.00 80.69 85 ILE A N 1
ATOM 722 C CA . ILE A 1 85 ? 12.498 -3.435 -28.196 1.00 80.69 85 ILE A CA 1
ATOM 723 C C . ILE A 1 85 ? 13.785 -2.954 -28.874 1.00 80.69 85 ILE A C 1
ATOM 725 O O . ILE A 1 85 ? 13.969 -3.147 -30.076 1.00 80.69 85 ILE A O 1
ATOM 729 N N . SER A 1 86 ? 14.707 -2.380 -28.105 1.00 77.50 86 SER A N 1
ATOM 730 C CA . SER A 1 86 ? 16.018 -1.956 -28.598 1.00 77.50 86 SER A CA 1
ATOM 731 C C . SER A 1 86 ? 16.842 -3.125 -29.162 1.00 77.50 86 SER A C 1
ATOM 733 O O . SER A 1 86 ? 17.502 -2.985 -30.198 1.00 77.50 86 SER A O 1
ATOM 735 N N . VAL A 1 87 ? 16.754 -4.305 -28.537 1.00 80.31 87 VAL A N 1
ATOM 736 C CA . VAL A 1 87 ? 17.367 -5.550 -29.028 1.00 80.31 87 VAL A CA 1
ATOM 737 C C . VAL A 1 87 ? 16.691 -6.037 -30.311 1.00 80.31 87 VAL A C 1
ATOM 739 O O . VAL A 1 87 ? 17.393 -6.301 -31.287 1.00 80.31 87 VAL A O 1
ATOM 742 N N . LEU A 1 88 ? 15.356 -6.087 -30.348 1.00 81.06 88 LEU A N 1
ATOM 743 C CA . LEU A 1 88 ? 14.586 -6.572 -31.503 1.00 81.06 88 LEU A CA 1
ATOM 744 C C . LEU A 1 88 ? 14.827 -5.751 -32.776 1.00 81.06 88 LEU A C 1
ATOM 746 O O . LEU A 1 88 ? 14.878 -6.307 -33.870 1.00 81.06 88 LEU A O 1
ATOM 750 N N . TYR A 1 89 ? 15.006 -4.437 -32.646 1.00 79.56 89 TYR A N 1
ATOM 751 C CA . TYR A 1 89 ? 15.237 -3.552 -33.790 1.00 79.56 89 TYR A CA 1
ATOM 752 C C . TYR A 1 89 ? 16.721 -3.294 -34.110 1.00 79.56 89 TYR A C 1
ATOM 754 O O . TYR A 1 89 ? 17.028 -2.500 -34.999 1.00 79.56 89 TYR A O 1
ATOM 762 N N . ALA A 1 90 ? 17.652 -3.946 -33.405 1.00 72.19 90 ALA A N 1
ATOM 763 C CA . ALA A 1 90 ? 19.099 -3.879 -33.641 1.00 72.19 90 ALA A CA 1
ATOM 764 C C . ALA A 1 90 ? 19.708 -2.454 -33.702 1.00 72.19 90 ALA A C 1
ATOM 766 O O . ALA A 1 90 ? 20.791 -2.251 -34.264 1.00 72.19 90 ALA A O 1
ATOM 767 N N . TYR A 1 91 ? 19.072 -1.458 -33.075 1.00 75.69 91 TYR A N 1
ATOM 768 C CA . TYR A 1 91 ? 19.572 -0.081 -33.030 1.00 75.69 91 TYR A CA 1
ATOM 769 C C . TYR A 1 91 ? 20.768 0.027 -32.069 1.00 75.69 91 TYR A C 1
ATOM 771 O O . TYR A 1 91 ? 20.613 0.056 -30.851 1.00 75.69 91 TYR A O 1
ATOM 779 N N . LYS A 1 92 ? 21.994 0.090 -32.613 1.00 74.62 92 LYS A N 1
ATOM 780 C CA . LYS A 1 92 ? 23.251 0.089 -31.832 1.00 74.62 92 LYS A CA 1
ATOM 781 C C . LYS A 1 92 ? 23.306 1.121 -30.681 1.00 74.62 92 LYS A C 1
ATOM 783 O O . LYS A 1 92 ? 23.580 0.683 -29.567 1.00 74.62 92 LYS A O 1
ATOM 788 N N . PRO A 1 93 ? 23.026 2.427 -30.879 1.00 75.31 93 PRO A N 1
ATOM 789 C CA . PRO A 1 93 ? 23.124 3.400 -29.783 1.00 75.31 93 PRO A CA 1
ATOM 790 C C . PRO A 1 93 ? 22.015 3.226 -28.734 1.00 75.31 93 PRO A C 1
ATOM 792 O O . PRO A 1 93 ? 22.271 3.354 -27.540 1.00 75.31 93 PRO A O 1
ATOM 795 N N . ALA A 1 94 ? 20.803 2.851 -29.157 1.00 77.94 94 ALA A N 1
ATOM 796 C CA . ALA A 1 94 ? 19.678 2.631 -28.250 1.00 77.94 94 ALA A CA 1
ATOM 797 C C . ALA A 1 94 ? 19.901 1.427 -27.319 1.00 77.94 94 ALA A C 1
ATOM 799 O O . ALA A 1 94 ? 19.368 1.396 -26.212 1.00 77.94 94 ALA A O 1
ATOM 800 N N . ARG A 1 95 ? 20.673 0.416 -27.744 1.00 76.94 95 ARG A N 1
ATOM 801 C CA . ARG A 1 95 ? 20.980 -0.759 -26.908 1.00 76.94 95 ARG A CA 1
ATOM 802 C C . ARG A 1 95 ? 21.917 -0.409 -25.763 1.00 76.94 95 ARG A C 1
ATOM 804 O O . ARG A 1 95 ? 21.663 -0.804 -24.632 1.00 76.94 95 ARG A O 1
ATOM 811 N N . ILE A 1 96 ? 22.959 0.368 -26.053 1.00 83.00 96 ILE A N 1
ATOM 812 C CA . ILE A 1 96 ? 23.925 0.822 -25.045 1.00 83.00 96 ILE A CA 1
ATOM 813 C C . ILE A 1 96 ? 23.221 1.715 -24.017 1.00 83.00 96 ILE A C 1
ATOM 815 O O . ILE A 1 96 ? 23.394 1.515 -22.818 1.00 83.00 96 ILE A O 1
ATOM 819 N N . ALA A 1 97 ? 22.366 2.633 -24.480 1.00 84.06 97 ALA A N 1
ATOM 820 C CA . ALA A 1 97 ? 21.578 3.493 -23.600 1.00 84.06 97 ALA A CA 1
ATOM 821 C C . ALA A 1 97 ? 20.624 2.693 -22.694 1.00 84.06 97 ALA A C 1
ATOM 823 O O . ALA A 1 97 ? 20.574 2.944 -21.493 1.00 84.06 97 ALA A O 1
ATOM 824 N N . ALA A 1 98 ? 19.909 1.701 -23.239 1.00 82.62 98 ALA A N 1
ATOM 825 C CA . ALA A 1 98 ? 18.991 0.873 -22.455 1.00 82.62 98 ALA A CA 1
ATOM 826 C C . ALA A 1 98 ? 19.720 0.035 -21.391 1.00 82.62 98 ALA A C 1
ATOM 828 O O . ALA A 1 98 ? 19.283 -0.012 -20.246 1.00 82.62 98 ALA A O 1
ATOM 829 N N . ILE A 1 99 ? 20.856 -0.578 -21.742 1.00 84.25 99 ILE A N 1
ATOM 830 C CA . ILE A 1 99 ? 21.671 -1.354 -20.795 1.00 84.25 99 ILE A CA 1
ATOM 831 C C . ILE A 1 99 ? 22.234 -0.445 -19.695 1.00 84.25 99 ILE A C 1
ATOM 833 O O . ILE A 1 99 ? 22.138 -0.783 -18.518 1.00 84.25 99 ILE A O 1
ATOM 837 N N . GLY A 1 100 ? 22.770 0.724 -20.059 1.00 87.88 100 GLY A N 1
ATOM 838 C CA . GLY A 1 100 ? 23.275 1.697 -19.089 1.00 87.88 100 GLY A CA 1
ATOM 839 C C . GLY A 1 100 ? 22.192 2.168 -18.117 1.00 87.88 100 GLY A C 1
ATOM 840 O O . GLY A 1 100 ? 22.443 2.261 -16.919 1.00 87.88 100 GLY A O 1
ATOM 841 N N . ALA A 1 101 ? 20.972 2.386 -18.612 1.00 86.31 101 ALA A N 1
ATOM 842 C CA . ALA A 1 101 ? 19.840 2.773 -17.781 1.00 86.31 101 ALA A CA 1
ATOM 843 C C . ALA A 1 101 ? 19.420 1.670 -16.794 1.00 86.31 101 ALA A C 1
ATOM 845 O O . ALA A 1 101 ? 19.177 1.967 -15.628 1.00 86.31 101 ALA A O 1
ATOM 846 N N . VAL A 1 102 ? 19.405 0.399 -17.220 1.00 86.12 102 VAL A N 1
ATOM 847 C CA . VAL A 1 102 ? 19.129 -0.743 -16.326 1.00 86.12 102 VAL A CA 1
ATOM 848 C C . VAL A 1 102 ? 20.201 -0.864 -15.241 1.00 86.12 102 VAL A C 1
ATOM 850 O O . VAL A 1 102 ? 19.867 -1.027 -14.072 1.00 86.12 102 VAL A O 1
ATOM 853 N N . ILE A 1 103 ? 21.483 -0.749 -15.599 1.00 88.44 103 ILE A N 1
ATOM 854 C CA . ILE A 1 103 ? 22.587 -0.832 -14.630 1.00 88.44 103 ILE A CA 1
ATOM 855 C C . ILE A 1 103 ? 22.513 0.315 -13.619 1.00 88.44 103 ILE A C 1
ATOM 857 O O . ILE A 1 103 ? 22.642 0.080 -12.420 1.00 88.44 103 ILE A O 1
ATOM 861 N N . LEU A 1 104 ? 22.268 1.544 -14.081 1.00 89.06 104 LEU A N 1
ATOM 862 C CA . LEU A 1 104 ? 22.114 2.706 -13.206 1.00 89.06 104 LEU A CA 1
ATOM 863 C C . LEU A 1 104 ? 20.916 2.544 -12.266 1.00 89.06 104 LEU A C 1
ATOM 865 O O . LEU A 1 104 ? 21.028 2.822 -11.075 1.00 89.06 104 LEU A O 1
ATOM 869 N N . TYR A 1 105 ? 19.797 2.039 -12.783 1.00 86.44 105 TYR A N 1
ATOM 870 C CA . TYR A 1 105 ? 18.611 1.744 -11.990 1.00 86.44 105 TYR A CA 1
ATOM 871 C C . TYR A 1 105 ? 18.898 0.701 -10.893 1.00 86.44 105 TYR A C 1
ATOM 873 O O . TYR A 1 105 ? 18.574 0.926 -9.727 1.00 86.44 105 TYR A O 1
ATOM 881 N N . LEU A 1 106 ? 19.576 -0.402 -11.232 1.00 85.81 106 LEU A N 1
ATOM 882 C CA . LEU A 1 106 ? 19.989 -1.415 -10.254 1.00 85.81 106 LEU A CA 1
ATOM 883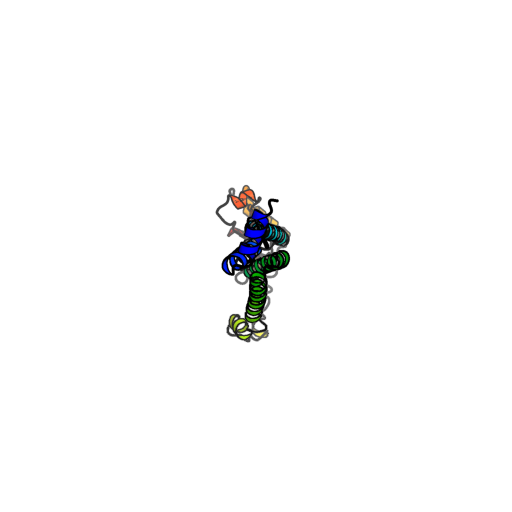 C C . LEU A 1 106 ? 20.982 -0.854 -9.227 1.00 85.81 106 LEU A C 1
ATOM 885 O O . LEU A 1 106 ? 20.883 -1.176 -8.045 1.00 85.81 106 LEU A O 1
ATOM 889 N N . GLY A 1 107 ? 21.901 0.016 -9.651 1.00 87.88 107 GLY A N 1
ATOM 890 C CA . GLY A 1 107 ? 22.841 0.700 -8.762 1.00 87.88 107 GLY A CA 1
ATOM 891 C C . GLY A 1 107 ? 22.144 1.618 -7.756 1.00 87.88 107 GLY A C 1
ATOM 892 O O . GLY A 1 107 ? 22.472 1.585 -6.573 1.00 87.88 107 GLY A O 1
ATOM 893 N N . LEU A 1 108 ? 21.138 2.383 -8.192 1.00 86.12 108 LEU A N 1
ATOM 894 C CA . LEU A 1 108 ? 20.314 3.211 -7.305 1.00 86.12 108 LEU A CA 1
ATOM 895 C C . LEU A 1 108 ? 19.530 2.360 -6.300 1.00 86.12 108 LEU A C 1
ATOM 897 O O . LEU A 1 108 ? 19.480 2.692 -5.116 1.00 86.12 108 LEU A O 1
ATOM 901 N N . MET A 1 109 ? 18.957 1.244 -6.755 1.00 83.88 109 MET A N 1
ATOM 902 C CA . MET A 1 109 ? 18.217 0.325 -5.889 1.00 83.88 109 MET A CA 1
ATOM 903 C C . MET A 1 109 ? 19.134 -0.322 -4.842 1.00 83.88 109 MET A C 1
ATOM 905 O O . MET A 1 109 ? 18.768 -0.416 -3.672 1.00 83.88 109 MET A O 1
ATOM 909 N N . ALA A 1 110 ? 20.349 -0.707 -5.237 1.00 86.25 110 ALA A N 1
ATOM 910 C CA . ALA A 1 110 ? 21.362 -1.200 -4.314 1.00 86.25 110 ALA A CA 1
ATOM 911 C C . ALA A 1 110 ? 21.770 -0.117 -3.306 1.00 86.25 110 ALA A C 1
ATOM 913 O O . ALA A 1 110 ? 21.785 -0.383 -2.111 1.00 86.25 110 ALA A O 1
ATOM 914 N N . TYR A 1 111 ? 22.013 1.118 -3.747 1.00 86.12 111 TYR A N 1
ATOM 915 C CA . TYR A 1 111 ? 22.380 2.219 -2.852 1.00 86.12 111 TYR A CA 1
ATOM 916 C C . TYR A 1 111 ? 21.288 2.542 -1.818 1.00 86.12 111 TYR A C 1
ATOM 918 O O . TYR A 1 111 ? 21.588 2.800 -0.655 1.00 86.12 111 TYR A O 1
ATOM 926 N N . SER A 1 112 ? 20.014 2.478 -2.215 1.00 82.69 112 SER A N 1
ATOM 927 C CA . SER A 1 112 ? 18.875 2.689 -1.311 1.00 82.69 112 SER A CA 1
ATOM 928 C C . SER A 1 112 ? 18.612 1.509 -0.364 1.00 82.69 112 SER A C 1
ATOM 930 O O . SER A 1 112 ? 17.815 1.638 0.571 1.00 82.69 112 SER A O 1
ATOM 932 N N . SER A 1 113 ? 19.239 0.355 -0.600 1.00 83.56 113 SER A N 1
ATOM 933 C CA . SER A 1 113 ? 18.991 -0.869 0.158 1.00 83.56 113 SER A CA 1
ATOM 934 C C . SER A 1 113 ? 19.469 -0.758 1.614 1.00 83.56 113 SER A C 1
ATOM 936 O O . SER A 1 113 ? 20.516 -0.150 1.873 1.00 83.56 113 SER A O 1
ATOM 938 N N . PRO A 1 114 ? 18.783 -1.424 2.566 1.00 80.12 114 PRO A N 1
ATOM 939 C CA . PRO A 1 114 ? 19.242 -1.555 3.951 1.00 80.12 114 PRO A CA 1
ATOM 940 C C . PRO A 1 114 ? 20.655 -2.131 4.087 1.00 80.12 114 PRO A C 1
ATOM 942 O O . PRO A 1 114 ? 21.336 -1.848 5.067 1.00 80.12 114 PRO A O 1
ATOM 945 N N . LEU A 1 115 ? 21.114 -2.902 3.094 1.00 83.06 115 LEU A N 1
ATOM 946 C CA . LEU A 1 115 ? 22.456 -3.486 3.079 1.00 83.06 115 LEU A CA 1
ATOM 947 C C . LEU A 1 115 ? 23.567 -2.436 2.939 1.00 83.06 115 LEU A C 1
ATOM 949 O O . LEU A 1 115 ? 24.626 -2.594 3.537 1.00 83.06 115 LEU A O 1
ATOM 953 N N . PHE A 1 116 ? 23.338 -1.373 2.162 1.00 85.19 116 PHE A N 1
ATOM 954 C CA . PHE A 1 116 ? 24.350 -0.346 1.891 1.00 85.19 116 PHE A CA 1
ATOM 955 C C . PHE A 1 116 ? 24.134 0.926 2.715 1.00 85.19 116 PHE A C 1
ATOM 957 O O . PHE A 1 116 ? 25.109 1.583 3.072 1.00 85.19 116 PHE A O 1
ATOM 964 N N . ASN A 1 117 ? 22.886 1.254 3.067 1.00 87.00 117 ASN A N 1
ATOM 965 C CA . ASN A 1 117 ? 22.548 2.445 3.850 1.00 87.00 117 ASN A CA 1
ATOM 966 C C . ASN A 1 117 ? 22.010 2.115 5.256 1.00 87.00 117 ASN A C 1
ATOM 968 O O . ASN A 1 117 ? 21.054 2.724 5.737 1.00 87.00 117 ASN A O 1
ATOM 972 N N . TYR A 1 118 ? 22.610 1.128 5.927 1.00 85.56 118 TYR A N 1
ATOM 973 C CA . TYR A 1 118 ? 22.128 0.638 7.225 1.00 85.56 118 TYR A CA 1
ATOM 974 C C . TYR A 1 118 ? 22.000 1.749 8.278 1.00 85.56 118 TYR A C 1
ATOM 976 O O . TYR A 1 118 ? 21.103 1.707 9.114 1.00 85.56 118 TYR A O 1
ATOM 984 N N . GLN A 1 119 ? 22.887 2.749 8.248 1.00 85.06 119 GLN A N 1
ATOM 985 C CA . GLN A 1 119 ? 22.924 3.795 9.264 1.00 85.06 119 GLN A CA 1
ATOM 986 C C . GLN A 1 119 ? 21.743 4.759 9.137 1.00 85.06 119 GLN A C 1
ATOM 988 O O . GLN A 1 119 ? 21.119 5.066 10.148 1.00 85.06 119 GLN A O 1
ATOM 993 N N . ALA A 1 120 ? 21.382 5.186 7.920 1.00 85.88 120 ALA A N 1
ATOM 994 C CA . ALA A 1 120 ? 20.197 6.019 7.733 1.00 85.88 120 ALA A CA 1
ATOM 995 C C . ALA A 1 120 ? 18.925 5.264 8.133 1.00 85.88 120 ALA A C 1
ATOM 997 O O . ALA A 1 120 ? 18.095 5.824 8.840 1.00 85.88 120 ALA A O 1
ATOM 998 N N . HIS A 1 121 ? 18.814 3.985 7.752 1.00 84.56 121 HIS A N 1
ATOM 999 C CA . HIS A 1 121 ? 17.673 3.138 8.114 1.00 84.56 121 HIS A CA 1
ATOM 1000 C C . HIS A 1 121 ? 17.580 2.910 9.628 1.00 84.56 121 HIS A C 1
ATOM 1002 O O . HIS A 1 121 ? 16.500 3.031 10.197 1.00 84.56 121 HIS A O 1
ATOM 1008 N N . ARG A 1 122 ? 18.706 2.659 10.311 1.00 85.50 122 ARG A N 1
ATOM 1009 C CA . ARG A 1 122 ? 18.750 2.537 11.778 1.00 85.50 122 ARG A CA 1
ATOM 1010 C C . ARG A 1 122 ? 18.317 3.828 12.466 1.00 85.50 122 ARG A C 1
ATOM 1012 O O . ARG A 1 122 ? 17.579 3.775 13.442 1.00 85.50 122 ARG A O 1
ATOM 1019 N N . ASN A 1 123 ? 18.754 4.976 11.956 1.00 89.88 123 ASN A N 1
ATOM 1020 C CA . ASN A 1 123 ? 18.432 6.271 12.546 1.00 89.88 123 ASN A CA 1
ATOM 1021 C C . ASN A 1 123 ? 16.934 6.619 12.453 1.00 89.88 123 ASN A C 1
ATOM 1023 O O . ASN A 1 123 ? 16.476 7.443 13.238 1.00 89.88 123 ASN A O 1
ATOM 1027 N N . LEU A 1 124 ? 16.159 5.982 11.562 1.00 86.69 124 LEU A N 1
ATOM 1028 C CA . LEU A 1 124 ? 14.696 6.146 11.508 1.00 86.69 124 LEU A CA 1
ATOM 1029 C C . LEU A 1 124 ? 13.990 5.619 12.765 1.00 86.69 124 LEU A C 1
ATOM 1031 O O . LEU A 1 124 ? 12.902 6.084 13.085 1.00 86.69 124 LEU A O 1
ATOM 1035 N N . ILE A 1 125 ? 14.606 4.670 13.477 1.00 83.38 125 ILE A N 1
ATOM 1036 C CA . ILE A 1 125 ? 14.082 4.125 14.739 1.00 83.38 125 ILE A CA 1
ATOM 1037 C C . ILE A 1 125 ? 14.228 5.158 15.875 1.00 83.38 125 ILE A C 1
ATOM 1039 O O . ILE A 1 125 ? 13.505 5.099 16.864 1.00 83.38 125 ILE A O 1
ATOM 1043 N N . GLY A 1 126 ? 15.124 6.139 15.717 1.00 83.56 126 GLY A N 1
ATOM 1044 C CA . GLY A 1 126 ? 15.419 7.144 16.733 1.00 83.56 126 GLY A CA 1
ATOM 1045 C C . GLY A 1 126 ? 16.295 6.605 17.865 1.00 83.56 126 GLY A C 1
ATOM 1046 O O . GLY A 1 126 ? 17.075 5.666 17.690 1.00 83.56 126 GLY A O 1
ATOM 1047 N N . GLU A 1 127 ? 16.200 7.238 19.033 1.00 83.19 127 GLU A N 1
ATOM 1048 C CA . GLU A 1 127 ? 16.915 6.797 20.229 1.00 83.19 127 GLU A CA 1
ATOM 1049 C C . GLU A 1 127 ? 16.267 5.532 20.796 1.00 83.19 127 GLU A C 1
ATOM 1051 O O . GLU A 1 127 ? 15.101 5.526 21.194 1.00 83.19 127 GLU A O 1
ATOM 1056 N N . ILE A 1 128 ? 17.044 4.450 20.839 1.00 78.62 128 ILE A N 1
ATOM 1057 C CA . ILE A 1 128 ? 16.611 3.184 21.424 1.00 78.62 128 ILE A CA 1
ATOM 1058 C C . ILE A 1 128 ? 16.589 3.371 22.941 1.00 78.62 128 ILE A C 1
ATOM 1060 O O . ILE A 1 128 ? 17.638 3.426 23.582 1.00 78.62 128 ILE A O 1
ATOM 1064 N N . LYS A 1 129 ? 15.392 3.489 23.516 1.00 78.69 129 LYS A N 1
ATOM 1065 C CA . LYS A 1 129 ? 15.203 3.453 24.967 1.00 78.69 129 LYS A CA 1
ATOM 1066 C C . LYS A 1 129 ? 15.215 1.997 25.411 1.00 78.69 129 LYS A C 1
ATOM 1068 O O . LYS A 1 129 ? 14.274 1.257 25.136 1.00 78.69 129 LYS A O 1
ATOM 1073 N N . GLU A 1 130 ? 16.289 1.582 26.069 1.00 76.06 130 GLU A N 1
ATOM 1074 C CA . GLU A 1 130 ? 16.346 0.281 26.731 1.00 76.06 130 GLU A CA 1
ATOM 1075 C C . GLU A 1 130 ? 15.501 0.357 28.006 1.00 76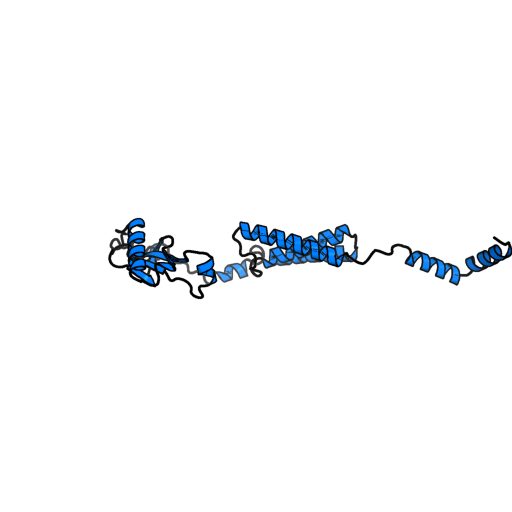.06 130 GLU A C 1
ATOM 1077 O O . GLU A 1 130 ? 15.916 0.943 29.003 1.00 76.06 130 GLU A O 1
ATOM 1082 N N . VAL A 1 131 ? 14.280 -0.175 27.948 1.00 75.44 131 VAL A N 1
ATOM 1083 C CA . VAL A 1 131 ? 13.396 -0.300 29.114 1.00 75.44 131 VAL A CA 1
ATOM 1084 C C . VAL A 1 131 ? 13.515 -1.727 29.635 1.00 75.44 131 VAL A C 1
ATOM 1086 O O . VAL A 1 131 ? 13.478 -2.682 28.854 1.00 75.44 131 VAL A O 1
ATOM 1089 N N . GLY A 1 132 ? 13.692 -1.893 30.945 1.00 79.12 132 GLY A N 1
ATOM 1090 C CA . GLY A 1 132 ? 13.735 -3.216 31.557 1.00 79.12 132 GLY A CA 1
ATOM 1091 C C . GLY A 1 132 ? 12.382 -3.908 31.407 1.00 79.12 132 GLY A C 1
ATOM 1092 O O . GLY A 1 132 ? 11.355 -3.332 31.747 1.00 79.12 132 GLY A O 1
ATOM 1093 N N . PHE A 1 133 ? 12.369 -5.159 30.941 1.00 68.12 133 PHE A N 1
ATOM 1094 C CA . PHE A 1 133 ? 11.137 -5.949 30.781 1.00 68.12 133 PHE A CA 1
ATOM 1095 C C . PHE A 1 133 ? 10.282 -5.991 32.063 1.00 68.12 133 PHE A C 1
ATOM 1097 O O . PHE A 1 133 ? 9.056 -5.991 32.000 1.00 68.12 133 PHE A O 1
ATOM 1104 N N . SER A 1 134 ? 10.930 -5.956 33.231 1.00 71.62 134 SER A N 1
ATOM 1105 C CA . SER A 1 134 ? 10.268 -5.924 34.539 1.00 71.62 134 SER A CA 1
ATOM 1106 C C . SER A 1 134 ? 9.492 -4.633 34.829 1.00 71.62 134 SER A C 1
ATOM 1108 O O . SER A 1 134 ? 8.600 -4.665 35.664 1.00 71.62 134 SER A O 1
ATOM 1110 N N . GLU A 1 135 ? 9.818 -3.513 34.176 1.00 69.06 135 GLU A N 1
ATOM 1111 C CA . GLU A 1 135 ? 9.110 -2.230 34.330 1.00 69.06 135 GLU A CA 1
ATOM 1112 C C . GLU A 1 135 ? 7.910 -2.105 33.377 1.00 69.06 135 GLU A C 1
ATOM 1114 O O . GLU A 1 135 ? 7.039 -1.277 33.609 1.00 69.06 135 GLU A O 1
ATOM 1119 N N . GLN A 1 136 ? 7.856 -2.918 32.312 1.00 62.16 136 GLN A N 1
ATOM 1120 C CA . GLN A 1 136 ? 6.758 -2.937 31.329 1.00 62.16 136 GLN A CA 1
ATOM 1121 C C . GLN A 1 136 ? 5.704 -4.013 31.600 1.00 62.16 136 GLN A C 1
ATOM 1123 O O . GLN A 1 136 ? 4.653 -4.026 30.961 1.00 62.16 136 GLN A O 1
ATOM 1128 N N . MET A 1 137 ? 5.993 -4.948 32.503 1.00 61.28 137 MET A N 1
ATOM 1129 C CA . MET A 1 137 ? 5.009 -5.903 32.995 1.00 61.28 137 MET A CA 1
ATOM 1130 C C . MET A 1 137 ? 4.063 -5.171 33.949 1.00 61.28 137 MET A C 1
ATOM 1132 O O . MET A 1 137 ? 4.230 -5.229 35.167 1.00 61.28 137 MET A O 1
ATOM 1136 N N . ASP A 1 138 ? 3.084 -4.462 33.385 1.00 64.44 138 ASP A N 1
ATOM 1137 C CA . ASP A 1 138 ? 1.928 -4.010 34.151 1.00 64.44 138 ASP A CA 1
ATOM 1138 C C . ASP A 1 138 ? 1.253 -5.237 34.769 1.00 64.44 138 ASP A C 1
ATOM 1140 O O . ASP A 1 138 ? 1.042 -6.266 34.114 1.00 64.44 138 ASP A O 1
ATOM 1144 N N . TYR A 1 139 ? 0.953 -5.147 36.065 1.00 60.50 139 TYR A N 1
ATOM 1145 C CA . TYR A 1 139 ? 0.164 -6.169 36.735 1.00 60.50 139 TYR A CA 1
ATOM 1146 C C . TYR A 1 139 ? -1.176 -6.268 36.014 1.00 60.50 139 TYR A C 1
ATOM 1148 O O . TYR A 1 139 ? -1.887 -5.273 35.889 1.00 60.50 139 TYR A O 1
ATOM 1156 N N . ILE A 1 140 ? -1.505 -7.469 35.532 1.00 61.94 140 ILE A N 1
ATOM 1157 C CA . ILE A 1 140 ? -2.825 -7.750 34.972 1.00 61.94 140 ILE A CA 1
ATOM 1158 C C . ILE A 1 140 ? -3.838 -7.461 36.077 1.00 61.94 140 ILE A C 1
ATOM 1160 O O . ILE A 1 140 ? -3.892 -8.177 37.080 1.00 61.94 140 ILE A O 1
ATOM 1164 N N . ASP A 1 141 ? -4.598 -6.388 35.893 1.00 65.81 141 ASP A N 1
ATOM 1165 C CA . ASP A 1 141 ? -5.684 -6.024 36.780 1.00 65.81 141 ASP A CA 1
ATOM 1166 C C . ASP A 1 141 ? -6.780 -7.087 36.658 1.00 65.81 141 ASP A C 1
ATOM 1168 O O . ASP A 1 141 ? -7.444 -7.226 35.628 1.00 65.81 141 ASP A O 1
ATOM 1172 N N . LEU A 1 142 ? -6.925 -7.893 37.709 1.00 70.25 142 LEU A N 1
ATOM 1173 C CA . LEU A 1 142 ? -7.911 -8.969 37.766 1.00 70.25 142 LEU A CA 1
ATOM 1174 C C . LEU A 1 142 ? -9.350 -8.430 37.793 1.00 70.25 142 LEU A C 1
ATOM 1176 O O . LEU A 1 142 ? -10.278 -9.202 37.559 1.00 70.25 142 LEU A O 1
ATOM 1180 N N . GLU A 1 143 ? -9.555 -7.135 38.050 1.00 69.25 143 GLU A N 1
ATOM 1181 C CA . GLU A 1 143 ? -10.873 -6.498 37.959 1.00 69.25 143 GLU A CA 1
ATOM 1182 C C . GLU A 1 143 ? -11.330 -6.315 36.501 1.00 69.25 143 GLU A C 1
ATOM 1184 O O . GLU A 1 143 ? -12.525 -6.199 36.240 1.00 69.25 143 GLU A O 1
ATOM 1189 N N . GLN A 1 144 ? -10.409 -6.379 35.533 1.00 70.31 144 GLN A N 1
ATOM 1190 C CA . GLN A 1 144 ? -10.688 -6.187 34.103 1.00 70.31 144 GLN A CA 1
ATOM 1191 C C . GLN A 1 144 ? -10.850 -7.500 33.335 1.00 70.31 144 GLN A C 1
ATOM 1193 O O . GLN A 1 144 ? -10.699 -7.545 32.111 1.00 70.31 144 GLN A O 1
ATOM 1198 N N . VAL A 1 145 ? -11.128 -8.597 34.040 1.00 82.69 145 VAL A N 1
ATOM 1199 C CA . VAL A 1 145 ? -11.380 -9.880 33.387 1.00 82.69 145 VAL A CA 1
ATOM 1200 C C . VAL A 1 145 ? -12.650 -9.757 32.536 1.00 82.69 145 VAL A C 1
ATOM 1202 O O . VAL A 1 145 ? -13.697 -9.393 33.072 1.00 82.69 145 VAL A O 1
ATOM 1205 N N . PRO A 1 146 ? -12.591 -10.070 31.227 1.00 83.38 146 PRO A N 1
ATOM 1206 C CA . PRO A 1 146 ? -13.758 -10.003 30.359 1.00 83.38 146 PRO A CA 1
ATOM 1207 C C . PRO A 1 146 ? -14.821 -10.997 30.837 1.00 83.38 146 PRO A C 1
ATOM 1209 O O . PRO A 1 146 ? -14.570 -12.200 30.934 1.00 83.38 146 PRO A O 1
ATOM 1212 N N . ILE A 1 147 ? -16.008 -10.480 31.143 1.00 89.50 147 ILE A N 1
ATOM 1213 C CA . ILE A 1 147 ? -17.194 -11.260 31.528 1.00 89.50 147 ILE A CA 1
ATOM 1214 C C . ILE A 1 147 ? -18.078 -11.499 30.297 1.00 89.50 147 ILE A C 1
ATOM 1216 O O . ILE A 1 147 ? -18.782 -12.506 30.212 1.00 89.50 147 ILE A O 1
ATOM 1220 N N . ILE A 1 148 ? -18.030 -10.571 29.344 1.00 90.75 148 ILE A N 1
ATOM 1221 C CA . ILE A 1 148 ? -18.814 -10.574 28.112 1.00 90.75 148 ILE A CA 1
ATOM 1222 C C . ILE A 1 148 ? -18.050 -11.330 27.027 1.00 90.75 148 ILE A C 1
ATOM 1224 O O . ILE A 1 148 ? -16.856 -11.113 26.837 1.00 90.75 148 ILE A O 1
ATOM 1228 N N . ASP A 1 149 ? -18.739 -12.218 26.312 1.00 92.62 149 ASP A N 1
ATOM 1229 C CA . ASP A 1 149 ? -18.216 -12.874 25.120 1.00 92.62 149 ASP A CA 1
ATOM 1230 C C . ASP A 1 149 ? -18.407 -12.003 23.873 1.00 92.62 149 ASP A C 1
ATOM 1232 O O . ASP A 1 149 ? -19.326 -11.190 23.780 1.00 92.62 149 ASP A O 1
ATOM 1236 N N . GLU A 1 150 ? -17.558 -12.222 22.869 1.00 91.44 150 GLU A N 1
ATOM 1237 C CA . GLU A 1 150 ? -17.602 -11.504 21.588 1.00 91.44 150 GLU A CA 1
ATOM 1238 C C . GLU A 1 150 ? -18.997 -11.567 20.938 1.00 91.44 150 GLU A C 1
ATOM 1240 O O . GLU A 1 150 ? -19.521 -10.560 20.475 1.00 91.44 150 GLU A O 1
ATOM 1245 N N . ALA A 1 151 ? -19.666 -12.724 21.002 1.00 93.19 151 ALA A N 1
ATOM 1246 C CA . ALA A 1 151 ? -20.998 -12.901 20.425 1.00 93.19 151 ALA A CA 1
ATOM 1247 C C . ALA A 1 151 ? -22.106 -12.130 21.169 1.00 93.19 151 ALA A C 1
ATOM 1249 O O . ALA A 1 151 ? -23.142 -11.813 20.573 1.00 93.19 151 ALA A O 1
ATOM 1250 N N . LEU A 1 152 ? -21.945 -11.861 22.468 1.00 93.75 152 LEU A N 1
ATOM 1251 C CA . LEU A 1 152 ? -22.847 -10.982 23.211 1.00 93.75 152 LEU A CA 1
ATOM 1252 C C . LEU A 1 152 ? -22.533 -9.521 22.910 1.00 93.75 152 LEU A C 1
ATOM 1254 O O . LEU A 1 152 ? -23.469 -8.756 22.682 1.00 93.75 152 LEU A O 1
ATOM 1258 N N . ALA A 1 153 ? -21.251 -9.157 22.845 1.00 93.62 153 ALA A N 1
ATOM 1259 C CA . ALA A 1 153 ? -20.826 -7.817 22.467 1.00 93.62 153 ALA A CA 1
ATOM 1260 C C . ALA A 1 153 ? -21.371 -7.428 21.079 1.00 93.62 153 ALA A C 1
ATOM 1262 O O . ALA A 1 153 ? -21.985 -6.369 20.952 1.00 93.62 153 ALA A O 1
ATOM 1263 N N . ASP A 1 154 ? -21.298 -8.320 20.087 1.00 94.06 154 ASP A N 1
ATOM 1264 C CA . ASP A 1 154 ? -21.890 -8.123 18.754 1.00 94.06 154 ASP A CA 1
ATOM 1265 C C . ASP A 1 154 ? -23.389 -7.799 18.825 1.00 94.06 154 ASP A C 1
ATOM 1267 O O . ASP A 1 154 ? -23.866 -6.842 18.215 1.00 94.06 154 ASP A O 1
ATOM 1271 N N . LYS A 1 155 ? -24.152 -8.555 19.625 1.00 93.94 155 LYS A N 1
ATOM 1272 C CA . LYS A 1 155 ? -25.599 -8.323 19.789 1.00 93.94 155 LYS A CA 1
ATOM 1273 C C . LYS A 1 155 ? -25.899 -7.003 20.488 1.00 93.94 155 LYS A C 1
ATOM 1275 O O . LYS A 1 155 ? -26.895 -6.355 20.162 1.00 93.94 155 LYS A O 1
ATOM 1280 N N . LEU A 1 156 ? -25.084 -6.626 21.470 1.00 93.88 156 LEU A N 1
ATOM 1281 C CA . LEU A 1 156 ? -25.210 -5.361 22.190 1.00 93.88 156 LEU A CA 1
ATOM 1282 C C . LEU A 1 156 ? -24.923 -4.175 21.260 1.00 93.88 156 LEU A C 1
ATOM 1284 O O . LEU A 1 156 ? -25.695 -3.213 21.240 1.00 93.88 156 LEU A O 1
ATOM 1288 N N . ALA A 1 157 ? -23.890 -4.279 20.425 1.00 93.12 157 ALA A N 1
ATOM 1289 C CA . ALA A 1 157 ? -23.576 -3.290 19.403 1.00 93.12 157 ALA A CA 1
ATOM 1290 C C . ALA A 1 157 ? -24.671 -3.174 18.336 1.00 93.12 157 ALA A C 1
ATOM 1292 O O . ALA 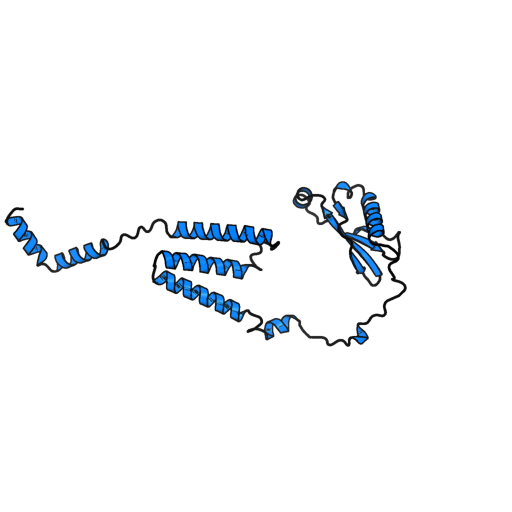A 1 157 ? -25.107 -2.063 18.038 1.00 93.12 157 ALA A O 1
ATOM 1293 N N . ASP A 1 158 ? -25.173 -4.293 17.807 1.00 92.19 158 ASP A N 1
ATOM 1294 C CA . ASP A 1 158 ? -26.272 -4.300 16.834 1.00 92.19 158 ASP A CA 1
ATOM 1295 C C . ASP A 1 158 ? -27.545 -3.670 17.411 1.00 92.19 158 ASP A C 1
ATOM 1297 O O . ASP A 1 158 ? -28.229 -2.890 16.739 1.00 92.19 158 ASP A O 1
ATOM 1301 N N . LYS A 1 159 ? -27.852 -3.960 18.680 1.00 92.00 159 LYS A N 1
ATOM 1302 C CA . LYS A 1 159 ? -28.972 -3.339 19.391 1.00 92.00 159 LYS A CA 1
ATOM 1303 C C . LYS A 1 159 ? -28.785 -1.824 19.482 1.00 92.00 159 LYS A C 1
ATOM 1305 O O . LYS A 1 159 ? -29.687 -1.085 19.094 1.00 92.00 159 LYS A O 1
ATOM 1310 N N . LYS A 1 160 ? -27.611 -1.361 19.923 1.00 91.31 160 LYS A N 1
ATOM 1311 C CA . LYS A 1 160 ? -27.311 0.072 20.046 1.00 91.31 160 LYS A CA 1
ATOM 1312 C C . LYS A 1 160 ? -27.337 0.790 18.697 1.00 91.31 160 LYS A C 1
ATOM 1314 O O . LYS A 1 160 ? -27.803 1.923 18.605 1.00 91.31 160 LYS A O 1
ATOM 1319 N N . LEU A 1 161 ? -26.875 0.128 17.639 1.00 90.94 161 LEU A N 1
ATOM 1320 C CA . LEU A 1 161 ? -26.929 0.649 16.276 1.00 90.94 161 LEU A CA 1
ATOM 1321 C C . LEU A 1 161 ? -28.376 0.810 15.788 1.00 90.94 161 LEU A C 1
ATOM 1323 O O . LEU A 1 161 ? -28.693 1.783 15.102 1.00 90.94 161 LEU A O 1
ATOM 1327 N N . GLY A 1 162 ? -29.255 -0.123 16.165 1.00 87.44 162 GLY A N 1
ATOM 1328 C CA . GLY A 1 162 ? -30.689 -0.074 15.883 1.00 87.44 162 GLY A CA 1
ATOM 1329 C C . GLY A 1 162 ? -31.438 1.036 16.626 1.00 87.44 162 GLY A C 1
ATOM 1330 O O . GLY A 1 162 ? -32.429 1.545 16.100 1.00 87.44 162 GLY A O 1
ATOM 1331 N N . ASP A 1 163 ? -30.951 1.457 17.797 1.00 87.62 163 ASP A N 1
ATOM 1332 C CA . ASP A 1 163 ? -31.542 2.559 18.568 1.00 87.62 163 ASP A CA 1
ATOM 1333 C C . ASP A 1 163 ? -31.406 3.917 17.850 1.00 87.62 163 ASP A C 1
ATOM 1335 O O . ASP A 1 163 ? -32.191 4.835 18.101 1.00 87.62 163 ASP A O 1
ATOM 1339 N N . ILE A 1 164 ? -30.443 4.055 16.926 1.00 85.69 164 ILE A N 1
ATOM 1340 C CA . ILE A 1 164 ? -30.254 5.263 16.116 1.00 85.69 164 ILE A CA 1
ATOM 1341 C C . ILE A 1 164 ? -30.938 5.076 14.748 1.00 85.69 164 ILE A C 1
ATOM 1343 O O . ILE A 1 164 ? -30.383 4.434 13.850 1.00 85.69 164 ILE A O 1
ATOM 1347 N N . PRO A 1 165 ? -32.116 5.691 14.514 1.00 76.44 165 PRO A N 1
ATOM 1348 C CA . PRO A 1 165 ? -32.966 5.385 13.358 1.00 76.44 165 PRO A CA 1
ATOM 1349 C C . PRO A 1 165 ? -32.335 5.704 11.994 1.00 76.44 165 PRO A C 1
ATOM 1351 O O . PRO A 1 165 ? -32.783 5.188 10.971 1.00 76.44 165 PRO A O 1
ATOM 1354 N N . SER A 1 166 ? -31.299 6.545 11.945 1.00 78.75 166 SER A N 1
ATOM 1355 C CA . SER A 1 166 ? -30.599 6.890 10.704 1.00 78.75 166 SER A CA 1
ATOM 1356 C C . SER A 1 166 ? -29.494 5.899 10.326 1.00 78.75 166 SER A C 1
ATOM 1358 O O . SER A 1 166 ? -29.210 5.757 9.134 1.00 78.75 166 SER A O 1
ATOM 1360 N N . LEU A 1 167 ? -28.876 5.211 11.293 1.00 81.69 167 LEU A N 1
ATOM 1361 C CA . LEU A 1 167 ? -27.661 4.420 11.069 1.00 81.69 167 LEU A CA 1
ATOM 1362 C C . LEU A 1 167 ? -27.947 2.978 10.647 1.00 81.69 167 LEU A C 1
ATOM 1364 O O . LEU A 1 167 ? -27.239 2.458 9.784 1.00 81.69 167 LEU A O 1
ATOM 1368 N N . GLY A 1 168 ? -29.027 2.368 11.144 1.00 75.12 168 GLY A N 1
ATOM 1369 C CA . GLY A 1 168 ? -29.341 0.954 10.889 1.00 75.12 168 GLY A CA 1
ATOM 1370 C C . GLY A 1 168 ? -29.543 0.561 9.414 1.00 75.12 168 GLY A C 1
ATOM 1371 O O . GLY A 1 168 ? -29.466 -0.615 9.071 1.00 75.12 168 GLY A O 1
ATOM 1372 N N . SER A 1 169 ? -29.776 1.523 8.509 1.00 81.06 169 SER A N 1
ATOM 1373 C CA . SER A 1 169 ? -29.858 1.273 7.056 1.00 81.06 169 SER A CA 1
ATOM 1374 C C . SER A 1 169 ? -28.574 1.640 6.299 1.00 81.06 169 SER A C 1
ATOM 1376 O O . SER A 1 169 ? -28.400 1.261 5.140 1.00 81.06 169 SER A O 1
ATOM 1378 N N . GLN A 1 170 ? -27.656 2.385 6.912 1.00 82.31 170 GLN A N 1
ATOM 1379 C CA . GLN A 1 170 ? -26.461 2.906 6.240 1.00 82.31 170 GLN A CA 1
ATOM 1380 C C . GLN A 1 170 ? -25.237 2.020 6.467 1.00 82.31 170 GLN A C 1
ATOM 1382 O O . GLN A 1 170 ? -24.455 1.795 5.535 1.00 82.31 170 GLN A O 1
ATOM 1387 N N . VAL A 1 171 ? -25.098 1.514 7.691 1.00 89.75 171 VAL A N 1
ATOM 1388 C CA . VAL A 1 171 ? -23.896 0.843 8.183 1.00 89.75 171 VAL A CA 1
ATOM 1389 C C . VAL A 1 171 ? -24.240 -0.475 8.879 1.00 89.75 171 VAL A C 1
ATOM 1391 O O . VAL A 1 171 ? -25.399 -0.742 9.193 1.00 89.75 171 VAL A O 1
ATOM 1394 N N . ARG A 1 172 ? -23.232 -1.321 9.068 1.00 90.06 172 ARG A N 1
ATOM 1395 C CA . ARG A 1 172 ? -23.275 -2.570 9.833 1.00 90.06 172 ARG A CA 1
ATOM 1396 C C . ARG A 1 172 ? -22.086 -2.619 10.780 1.00 90.06 172 ARG A C 1
ATOM 1398 O O . ARG A 1 172 ? -21.073 -1.984 10.503 1.00 90.06 172 ARG A O 1
ATOM 1405 N N . VAL A 1 173 ? -22.210 -3.367 11.866 1.00 91.88 173 VAL A N 1
ATOM 1406 C CA . VAL A 1 173 ? -21.080 -3.647 12.753 1.00 91.88 173 VAL A CA 1
ATOM 1407 C C . VAL A 1 173 ? -20.124 -4.607 12.031 1.00 91.88 173 VAL A C 1
ATOM 1409 O O . VAL A 1 173 ? -20.569 -5.608 11.465 1.00 91.88 173 VAL A O 1
ATOM 1412 N N . GLY A 1 174 ? -18.840 -4.241 11.955 1.00 91.38 174 GLY A N 1
ATOM 1413 C CA . GLY A 1 174 ? -17.767 -5.092 11.433 1.00 91.38 174 GLY A CA 1
ATOM 1414 C C . GLY A 1 174 ? -17.309 -6.138 12.455 1.00 91.38 174 GLY A C 1
ATOM 1415 O O . GLY A 1 174 ? -18.001 -6.414 13.428 1.00 91.38 174 GLY A O 1
ATOM 1416 N N . SER A 1 175 ? -16.123 -6.719 12.262 1.00 92.50 175 SER A N 1
ATOM 1417 C CA . SER A 1 175 ? -15.563 -7.686 13.219 1.00 92.50 175 SER A CA 1
ATOM 1418 C C . SER A 1 175 ? -15.108 -7.011 14.515 1.00 92.50 175 SER A C 1
ATOM 1420 O O . SER A 1 175 ? -14.322 -6.058 14.457 1.00 92.50 175 SER A O 1
ATOM 1422 N N . MET A 1 176 ? -15.532 -7.536 15.665 1.00 92.19 176 MET A N 1
ATOM 1423 C CA . MET A 1 176 ? -15.057 -7.071 16.964 1.00 92.19 176 MET A CA 1
ATOM 1424 C C . MET A 1 176 ? -13.650 -7.564 17.285 1.00 92.19 176 MET A C 1
ATOM 1426 O O . MET A 1 176 ? -13.252 -8.681 16.968 1.00 92.19 176 MET A O 1
ATOM 1430 N N . SER A 1 177 ? -12.885 -6.705 17.952 1.00 92.81 177 SER A N 1
ATOM 1431 C CA . SER A 1 177 ? -11.588 -7.043 18.523 1.00 92.81 177 SER A CA 1
ATOM 1432 C C . SER A 1 177 ? -11.503 -6.512 19.940 1.00 92.81 177 SER A C 1
ATOM 1434 O O . SER A 1 177 ? -11.838 -5.358 20.199 1.00 92.81 177 SER A O 1
ATOM 1436 N N . LEU A 1 178 ? -10.976 -7.336 20.838 1.00 91.62 178 LEU A N 1
ATOM 1437 C CA . LEU A 1 178 ? -10.706 -6.946 22.214 1.00 91.62 178 LEU A CA 1
ATOM 1438 C C . LEU A 1 178 ? -9.475 -6.033 22.265 1.00 91.62 178 LEU A C 1
ATOM 1440 O O . LEU A 1 178 ? -8.408 -6.405 21.771 1.00 91.62 178 LEU A O 1
ATOM 1444 N N . GLN A 1 179 ? -9.623 -4.837 22.824 1.00 90.25 179 GLN A N 1
ATOM 1445 C CA . GLN A 1 179 ? -8.566 -3.835 22.934 1.00 90.25 179 GLN A CA 1
ATOM 1446 C C . GLN A 1 179 ? -8.606 -3.172 24.311 1.00 90.25 179 GLN A C 1
ATOM 1448 O O . GLN A 1 179 ? -9.674 -2.954 24.878 1.00 90.25 179 GLN A O 1
ATOM 1453 N N . ASN A 1 180 ? -7.430 -2.839 24.844 1.00 88.06 180 ASN A N 1
ATOM 1454 C CA . ASN A 1 180 ? -7.326 -2.001 26.033 1.00 88.06 180 ASN A CA 1
ATOM 1455 C C . ASN A 1 180 ? -7.385 -0.530 25.595 1.00 88.06 180 ASN A C 1
ATOM 1457 O O . ASN A 1 180 ? -6.497 -0.065 24.877 1.00 88.06 180 ASN A O 1
ATOM 1461 N N . VAL A 1 181 ? -8.443 0.171 25.998 1.00 85.12 181 VAL A N 1
ATOM 1462 C CA . VAL A 1 181 ? -8.651 1.600 25.750 1.00 85.12 181 VAL A CA 1
ATOM 1463 C C . VAL A 1 181 ? -8.662 2.300 27.103 1.00 85.12 181 VAL A C 1
ATOM 1465 O O . VAL A 1 181 ? -9.504 2.004 27.946 1.00 85.12 181 VAL A O 1
ATOM 1468 N N . ASP A 1 182 ? -7.705 3.206 27.316 1.00 84.81 182 ASP A N 1
ATOM 1469 C CA . ASP A 1 182 ? -7.559 3.996 28.547 1.00 84.81 182 ASP A CA 1
ATOM 1470 C C . ASP A 1 182 ? -7.534 3.163 29.845 1.00 84.81 182 ASP A C 1
ATOM 1472 O O . ASP A 1 182 ? -8.022 3.589 30.891 1.00 84.81 182 ASP A O 1
ATOM 1476 N N . GLY A 1 183 ? -6.940 1.966 29.794 1.00 82.69 183 GLY A N 1
ATOM 1477 C CA . GLY A 1 183 ? -6.822 1.087 30.955 1.00 82.69 183 GLY A CA 1
ATOM 1478 C C . GLY A 1 183 ? -8.101 0.321 31.276 1.00 82.69 183 GLY A C 1
ATOM 1479 O O . GLY A 1 183 ? -8.252 -0.104 32.414 1.00 82.69 183 GLY A O 1
ATOM 1480 N N . GLN A 1 184 ? -9.022 0.179 30.320 1.00 86.06 184 GLN A N 1
ATOM 1481 C CA . GLN A 1 184 ? -10.230 -0.640 30.411 1.00 86.06 184 GLN A CA 1
ATOM 1482 C C . GLN A 1 184 ? -10.370 -1.496 29.149 1.00 86.06 184 GLN A C 1
ATOM 1484 O O . GLN A 1 184 ? -9.934 -1.120 28.058 1.00 86.06 184 GLN A O 1
ATOM 1489 N N . LEU A 1 185 ? -10.973 -2.671 29.290 1.00 89.94 185 LEU A N 1
ATOM 1490 C CA . LEU A 1 185 ? -11.060 -3.648 28.213 1.00 89.94 185 LEU A CA 1
ATOM 1491 C C . LEU A 1 185 ? -12.367 -3.476 27.428 1.00 89.94 185 LEU A C 1
ATOM 1493 O O . LEU A 1 185 ? -13.450 -3.646 27.984 1.00 89.94 185 LEU A O 1
ATOM 1497 N N . TYR A 1 186 ? -12.266 -3.176 26.133 1.00 93.19 186 TYR A N 1
ATOM 1498 C CA . TYR A 1 186 ? -13.411 -2.978 25.243 1.00 93.19 186 TYR A CA 1
ATOM 1499 C C . TYR A 1 186 ? -13.340 -3.887 24.018 1.00 93.19 186 TYR A C 1
ATOM 1501 O O . TYR A 1 186 ? -12.282 -4.076 23.417 1.00 93.19 186 TYR A O 1
ATOM 1509 N N . TYR A 1 187 ? -14.493 -4.392 23.596 1.00 94.50 187 TYR A N 1
ATOM 1510 C CA . TYR A 1 187 ? -14.696 -4.918 22.255 1.00 94.50 187 TYR A CA 1
ATOM 1511 C C . TYR A 1 187 ? -14.965 -3.757 21.302 1.00 94.50 187 TYR A C 1
ATOM 1513 O O . TYR A 1 187 ? -15.956 -3.042 21.442 1.00 94.50 187 TYR A O 1
ATOM 1521 N N . VAL A 1 188 ? -14.074 -3.558 20.336 1.00 94.62 188 VAL A N 1
ATOM 1522 C CA . VAL A 1 188 ? -14.149 -2.464 19.364 1.00 94.62 188 VAL A CA 1
ATOM 1523 C C . VAL A 1 188 ? -14.379 -3.041 17.973 1.00 94.62 188 VAL A C 1
ATOM 1525 O O . VAL A 1 188 ? -13.622 -3.910 17.537 1.00 94.62 188 VAL A O 1
ATOM 1528 N N . ALA A 1 189 ? -15.389 -2.536 17.265 1.00 94.75 189 ALA A N 1
ATOM 1529 C CA . ALA A 1 189 ? -15.647 -2.863 15.863 1.00 94.75 189 ALA A CA 1
ATOM 1530 C C . ALA A 1 189 ? -15.832 -1.592 15.021 1.00 94.75 189 ALA A C 1
ATOM 1532 O O . ALA A 1 189 ? -16.573 -0.687 15.420 1.00 94.75 189 ALA A O 1
ATOM 1533 N N . PRO A 1 190 ? -15.209 -1.511 13.831 1.00 93.62 190 PRO A N 1
ATOM 1534 C CA . PRO A 1 190 ? -15.505 -0.443 12.889 1.00 93.62 190 PRO A CA 1
ATOM 1535 C C . PRO A 1 190 ? -16.928 -0.597 12.344 1.00 93.62 190 PRO A C 1
ATOM 1537 O O . PRO A 1 190 ? -17.430 -1.711 12.173 1.00 93.62 190 PRO A O 1
ATOM 1540 N N . LEU A 1 191 ? -17.574 0.523 12.023 1.00 92.38 191 LEU A N 1
ATOM 1541 C CA . LEU A 1 191 ? -18.811 0.494 11.256 1.00 92.38 191 LEU A CA 1
ATOM 1542 C C . LEU A 1 191 ? -18.472 0.352 9.768 1.00 92.38 191 LEU A C 1
ATOM 1544 O O . LEU A 1 191 ? -17.689 1.108 9.198 1.00 92.38 191 LEU A O 1
ATOM 1548 N N . GLU A 1 192 ? -19.078 -0.621 9.110 1.00 90.81 192 GLU A N 1
ATOM 1549 C CA . GLU A 1 192 ? -18.855 -0.895 7.698 1.00 90.81 192 GLU A CA 1
ATOM 1550 C C . GLU A 1 192 ? -20.062 -0.468 6.870 1.00 90.81 192 GLU A C 1
ATOM 1552 O O . GLU A 1 192 ? -21.220 -0.643 7.255 1.00 90.81 192 GLU A O 1
ATOM 1557 N N . HIS A 1 193 ? -19.816 0.075 5.679 1.00 89.38 193 HIS A N 1
ATOM 1558 C CA . HIS A 1 193 ? -20.905 0.332 4.744 1.00 89.38 193 HIS A CA 1
ATOM 1559 C C . HIS A 1 193 ? -21.527 -0.976 4.270 1.00 89.38 193 HIS A C 1
ATOM 1561 O O . HIS A 1 193 ? -20.835 -1.890 3.834 1.00 89.38 193 HIS A O 1
ATOM 1567 N N . THR A 1 194 ? -22.859 -1.027 4.207 1.00 86.12 194 THR A N 1
ATOM 1568 C CA . THR A 1 194 ? -23.560 -2.235 3.739 1.00 86.12 194 THR A CA 1
ATOM 1569 C C . THR A 1 194 ? -23.234 -2.608 2.285 1.00 86.12 194 THR A C 1
ATOM 1571 O O . THR A 1 194 ? -23.518 -3.723 1.852 1.00 86.12 194 THR A O 1
ATOM 1574 N N . SER A 1 195 ? -22.759 -1.666 1.462 1.00 86.25 195 SER A N 1
ATOM 1575 C CA . SER A 1 195 ? -22.550 -1.892 0.026 1.00 86.25 195 SER A CA 1
ATOM 1576 C C . SER A 1 195 ? -21.503 -0.951 -0.568 1.00 86.25 195 SER A C 1
ATOM 1578 O O . SER A 1 195 ? -21.405 0.204 -0.158 1.00 86.25 195 SER A O 1
ATOM 1580 N N . VAL A 1 196 ? -20.814 -1.402 -1.623 1.00 85.38 196 VAL A N 1
ATOM 1581 C CA . VAL A 1 196 ? -19.796 -0.618 -2.358 1.00 85.38 196 VAL A CA 1
ATOM 1582 C C . VAL A 1 196 ? -20.364 0.686 -2.926 1.00 85.38 196 VAL A C 1
ATOM 1584 O O . VAL A 1 196 ? -19.710 1.720 -2.865 1.00 85.38 196 VAL A O 1
ATOM 1587 N N . LEU A 1 197 ? -21.604 0.673 -3.432 1.00 85.88 197 LEU A N 1
ATOM 1588 C CA . LEU A 1 197 ? -22.259 1.899 -3.904 1.00 85.88 197 LEU A CA 1
ATOM 1589 C C . LEU A 1 197 ? -22.499 2.890 -2.758 1.00 85.88 197 LEU A C 1
ATOM 1591 O O . LEU A 1 197 ? -22.282 4.082 -2.939 1.00 85.88 197 LEU A O 1
ATOM 1595 N N . LYS A 1 198 ? -22.897 2.411 -1.569 1.00 82.94 198 LYS A N 1
ATOM 1596 C CA . LYS A 1 198 ? -23.071 3.278 -0.393 1.00 82.94 198 LYS A CA 1
ATOM 1597 C C . LYS A 1 198 ? -21.740 3.896 0.024 1.00 82.94 198 LYS A C 1
ATOM 1599 O O . LYS A 1 198 ? -21.703 5.091 0.261 1.00 82.94 198 LYS A O 1
ATOM 1604 N N . TRP A 1 199 ? -20.661 3.116 0.026 1.00 86.19 199 TRP A N 1
ATOM 1605 C CA . TRP A 1 199 ? -19.309 3.625 0.262 1.00 86.19 199 TRP A CA 1
ATOM 1606 C C . TRP A 1 199 ? -18.886 4.683 -0.771 1.00 86.19 199 TRP A C 1
ATOM 1608 O O . TRP A 1 199 ? -18.346 5.714 -0.395 1.00 86.19 199 TRP A O 1
ATOM 1618 N N . LEU A 1 200 ? -19.184 4.479 -2.061 1.00 85.62 200 LEU A N 1
ATOM 1619 C CA . LEU A 1 200 ? -18.790 5.414 -3.123 1.00 85.62 200 LEU A CA 1
ATOM 1620 C C . LEU A 1 200 ? -19.536 6.757 -3.060 1.00 85.62 200 LEU A C 1
ATOM 1622 O O . LEU A 1 200 ? -18.974 7.791 -3.413 1.00 85.62 200 LEU A O 1
ATOM 1626 N N . PHE A 1 201 ? -20.811 6.742 -2.662 1.00 84.62 201 PHE A N 1
ATOM 1627 C CA . PHE A 1 201 ? -21.640 7.949 -2.594 1.00 84.62 201 PHE A CA 1
ATOM 1628 C C . PHE A 1 201 ? -21.618 8.635 -1.224 1.00 84.62 201 PHE A C 1
ATOM 1630 O O . PHE A 1 201 ? -22.022 9.796 -1.132 1.00 84.62 201 PHE A O 1
ATOM 1637 N N . ASN A 1 202 ? -21.155 7.957 -0.172 1.00 82.12 202 ASN A N 1
ATOM 1638 C CA . ASN A 1 202 ? -21.045 8.556 1.148 1.00 82.12 202 ASN A CA 1
ATOM 1639 C C . ASN A 1 202 ? -19.733 9.341 1.266 1.00 82.12 202 ASN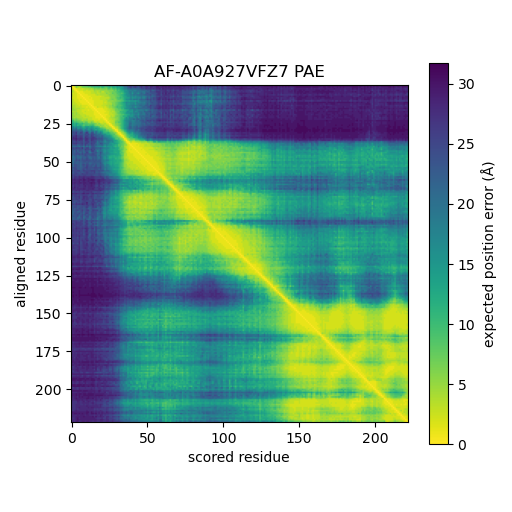 A C 1
ATOM 1641 O O . ASN A 1 202 ? -18.654 8.812 1.029 1.00 82.12 202 ASN A O 1
ATOM 1645 N N . GLN A 1 203 ? -19.823 10.618 1.638 1.00 72.88 203 GLN A N 1
ATOM 1646 C CA . GLN A 1 203 ? -18.648 11.492 1.788 1.00 72.88 203 GLN A CA 1
ATOM 1647 C C . GLN A 1 203 ? -18.014 11.404 3.183 1.00 72.88 203 GLN A C 1
ATOM 1649 O O . GLN A 1 203 ? -17.010 12.062 3.445 1.00 72.88 203 GLN A O 1
ATOM 1654 N N . THR A 1 204 ? -18.612 10.625 4.085 1.00 78.12 204 THR A N 1
ATOM 1655 C CA . THR A 1 204 ? -18.163 10.467 5.467 1.00 78.12 204 THR A CA 1
ATOM 1656 C C . THR A 1 204 ? -17.742 9.032 5.741 1.00 78.12 204 THR A C 1
ATOM 1658 O O . THR A 1 204 ? -18.327 8.079 5.221 1.00 78.12 204 THR A O 1
ATOM 1661 N N . THR A 1 205 ? -16.721 8.880 6.577 1.00 76.31 205 THR A N 1
ATOM 1662 C CA . THR A 1 205 ? -16.320 7.572 7.092 1.00 76.31 205 THR A CA 1
ATOM 1663 C C . THR A 1 205 ? -17.276 7.186 8.220 1.00 76.31 205 THR A C 1
ATOM 1665 O O . THR A 1 205 ? -17.562 8.030 9.074 1.00 76.31 205 THR A O 1
ATOM 1668 N N . PRO A 1 206 ? -17.795 5.951 8.241 1.00 81.31 206 PRO A N 1
ATOM 1669 C CA . PRO A 1 206 ? -18.521 5.445 9.391 1.00 81.31 206 PRO A CA 1
ATOM 1670 C C . PRO A 1 206 ? -17.638 5.487 10.644 1.00 81.31 206 PRO A C 1
ATOM 1672 O O . PRO A 1 206 ? -16.424 5.308 10.553 1.00 81.31 206 PRO A O 1
ATOM 1675 N N . GLY A 1 207 ? -18.255 5.733 11.796 1.00 90.19 207 GLY A N 1
ATOM 1676 C CA . GLY A 1 207 ? -17.588 5.685 13.094 1.00 90.19 207 GLY A CA 1
ATOM 1677 C C . GLY A 1 207 ? -17.240 4.261 13.539 1.00 90.19 207 GLY A C 1
ATOM 1678 O O . GLY A 1 207 ? -17.104 3.343 12.725 1.00 90.19 207 GLY A O 1
ATOM 1679 N N . TYR A 1 208 ? -17.134 4.050 14.843 1.00 92.62 208 TYR A N 1
ATOM 1680 C CA . TYR A 1 208 ? -16.943 2.723 15.429 1.00 92.62 208 TYR A CA 1
ATOM 1681 C C . TYR A 1 208 ? -17.845 2.527 16.645 1.00 92.62 208 TYR A C 1
ATOM 1683 O O . TYR A 1 208 ? -18.348 3.477 17.240 1.00 92.62 208 TYR A O 1
ATOM 1691 N N . VAL A 1 209 ? -18.071 1.268 17.001 1.00 93.81 209 VAL A N 1
ATOM 1692 C CA . VAL A 1 209 ? -18.759 0.894 18.235 1.00 93.81 209 VAL A CA 1
ATOM 1693 C C . VAL A 1 209 ? -17.739 0.328 19.207 1.00 93.81 209 VAL A C 1
ATOM 1695 O O . VAL A 1 209 ? -16.859 -0.442 18.811 1.00 93.81 209 VAL A O 1
ATOM 1698 N N . LYS A 1 210 ? -17.853 0.714 20.474 1.00 94.38 210 LYS A N 1
ATOM 1699 C CA . LYS A 1 210 ? -17.136 0.083 21.577 1.00 94.38 210 LYS A CA 1
ATOM 1700 C C . LYS A 1 210 ? -18.143 -0.450 22.591 1.00 94.38 210 LYS A C 1
ATOM 1702 O O . LYS A 1 210 ? -19.115 0.224 22.929 1.00 94.38 210 LYS A O 1
ATOM 1707 N N . VAL A 1 211 ? -17.912 -1.676 23.035 1.00 94.44 211 VAL A N 1
ATOM 1708 C CA . VAL A 1 211 ? -18.699 -2.376 24.053 1.00 94.44 211 VAL A CA 1
ATOM 1709 C C . VAL A 1 211 ? -17.746 -2.740 25.177 1.00 94.44 211 VAL A C 1
ATOM 1711 O O . VAL A 1 211 ? -16.691 -3.317 24.907 1.00 94.44 211 VAL A O 1
ATOM 1714 N N . SER A 1 212 ? -18.070 -2.390 26.417 1.00 93.38 212 SER A N 1
ATOM 1715 C CA . SER A 1 212 ? -17.247 -2.799 27.556 1.00 93.38 212 SER A CA 1
ATOM 1716 C C . SER A 1 212 ? -17.212 -4.323 27.667 1.00 93.38 212 SER A C 1
ATOM 1718 O O . SER A 1 212 ? -18.199 -5.005 27.402 1.00 93.38 212 SER A O 1
ATOM 1720 N N . ALA A 1 213 ? -16.060 -4.885 28.029 1.00 90.62 213 ALA A N 1
ATOM 1721 C CA . ALA A 1 213 ? -15.938 -6.319 28.273 1.00 90.62 213 ALA A CA 1
ATOM 1722 C C . ALA A 1 213 ? -16.402 -6.723 29.688 1.00 90.62 213 ALA A C 1
ATOM 1724 O O . ALA A 1 213 ? -16.555 -7.917 29.967 1.00 90.62 213 ALA A O 1
ATOM 1725 N N . THR A 1 214 ? -16.620 -5.749 30.577 1.00 89.62 214 THR A N 1
ATOM 1726 C CA . THR A 1 214 ? -17.003 -5.952 31.984 1.00 89.62 214 THR A CA 1
ATOM 1727 C C . THR A 1 214 ? -18.434 -5.505 32.289 1.00 89.62 214 THR A C 1
ATOM 1729 O O . THR A 1 214 ? -19.072 -6.115 33.147 1.00 89.62 214 THR A O 1
ATOM 1732 N N . ASP A 1 215 ? -18.962 -4.504 31.576 1.00 90.38 215 ASP A N 1
ATOM 1733 C CA . ASP A 1 215 ? -20.323 -3.975 31.747 1.00 90.38 215 ASP A CA 1
ATOM 1734 C C . ASP A 1 215 ? -21.160 -4.148 30.467 1.00 90.38 215 ASP A C 1
ATOM 1736 O O . ASP A 1 215 ? -20.755 -3.761 29.375 1.00 90.38 215 ASP A O 1
ATOM 1740 N N . VAL A 1 216 ? -22.348 -4.742 30.602 1.00 88.25 216 VAL A N 1
ATOM 1741 C CA . VAL A 1 216 ? -23.265 -5.022 29.482 1.00 88.25 216 VAL A CA 1
ATOM 1742 C C . VAL A 1 216 ? -24.035 -3.790 29.016 1.00 88.25 216 VAL A C 1
ATOM 1744 O O . VAL A 1 216 ? -24.521 -3.771 27.882 1.00 88.25 216 VAL A O 1
ATOM 1747 N N . ASP A 1 217 ? -24.185 -2.786 29.879 1.00 88.31 217 ASP A N 1
ATOM 1748 C CA . ASP A 1 217 ? -24.946 -1.574 29.576 1.00 88.31 217 ASP A CA 1
ATOM 1749 C C . ASP A 1 217 ? -24.060 -0.479 28.954 1.00 88.31 217 ASP A C 1
ATOM 1751 O O . ASP A 1 217 ? -24.572 0.459 28.330 1.00 88.31 217 ASP A O 1
ATOM 1755 N N . ASP A 1 218 ? -22.737 -0.626 29.060 1.00 90.69 218 ASP A N 1
ATOM 1756 C CA . ASP A 1 218 ? -21.754 0.296 28.501 1.00 90.69 218 ASP A CA 1
ATOM 1757 C C . ASP A 1 218 ? -21.452 -0.025 27.029 1.00 90.69 218 ASP A C 1
ATOM 1759 O O . ASP A 1 218 ? -20.535 -0.773 26.669 1.00 90.69 218 ASP A O 1
ATOM 1763 N N . VAL A 1 219 ? -22.292 0.544 26.161 1.00 91.62 219 VAL A N 1
ATOM 1764 C CA . VAL A 1 219 ? -22.149 0.489 24.705 1.00 91.62 219 VAL A CA 1
ATOM 1765 C C . VAL A 1 219 ? -22.213 1.896 24.138 1.00 91.62 219 VAL A C 1
ATOM 1767 O O . VAL A 1 219 ? -23.256 2.565 24.196 1.00 91.62 219 VAL A O 1
ATOM 1770 N N . GLU A 1 220 ? -21.126 2.313 23.503 1.00 91.31 220 GLU A N 1
ATOM 1771 C CA . GLU A 1 220 ? -20.990 3.640 22.918 1.00 91.31 220 GLU A CA 1
ATOM 1772 C C . GLU A 1 220 ? -20.674 3.559 21.423 1.00 91.31 220 GLU A C 1
ATOM 1774 O O . GLU A 1 220 ? -19.884 2.734 20.959 1.00 91.31 220 GLU A O 1
ATOM 1779 N N . LEU A 1 221 ? -21.305 4.456 20.666 1.00 89.50 221 LEU A N 1
ATOM 1780 C CA . LEU A 1 221 ? -21.030 4.695 19.253 1.00 89.50 221 LEU A CA 1
ATOM 1781 C C . LEU A 1 221 ? -20.264 6.012 19.149 1.00 89.50 221 LEU A C 1
ATOM 1783 O O . LEU A 1 221 ? -20.755 7.037 19.630 1.00 89.50 221 LEU A O 1
ATOM 1787 N N . VAL A 1 222 ? -19.080 5.966 18.541 1.00 85.94 222 VAL A N 1
ATOM 1788 C CA . VAL A 1 222 ? -18.151 7.097 18.399 1.00 85.94 222 VAL A CA 1
ATOM 1789 C C . VAL A 1 222 ? -18.018 7.493 16.938 1.00 85.94 222 VAL A C 1
ATOM 1791 O O . VAL A 1 222 ? -17.879 6.584 16.086 1.00 85.94 222 VAL A O 1
#

Foldseek 3Di:
DDPVVVVVVVVLVPDPVSVVVVVVVVVVPPDPPVPDPLVVVLVVVLVVVLVVQLVVCVVVVHDSPPCPVCVLVSQLSNLVSQLVSCVVVVPVVSNVVSVVSNVVSVVVVVCPDCVNPVPVVVCVVPDDDDDPPVVVPDPDDPLQPQPDDQVLQQVLQLVVQVVPVVRNQFWHWARWDWDQDPNHTKTKTFTHGPDPVSVVPDPDGGFIWIAGRNDSNDIDTD

Solvent-accessible surface area (backbone atoms only — not comparable to full-atom values): 13023 Å² total; per-residue (Å²): 132,57,76,67,57,56,50,53,50,54,57,44,66,70,34,71,70,47,48,53,51,52,53,53,51,50,64,66,62,68,66,79,66,84,86,80,51,68,66,63,50,50,52,50,52,50,52,51,53,51,52,51,50,41,56,55,29,53,77,69,73,45,72,67,81,45,58,78,87,41,40,64,64,56,51,50,50,55,41,50,56,51,33,54,51,24,58,76,70,64,42,68,71,55,38,55,53,30,52,51,50,47,52,51,51,52,50,51,52,50,55,72,28,66,88,68,35,43,64,66,60,54,55,72,72,53,83,83,77,88,71,59,71,80,78,69,60,69,78,82,61,76,88,61,54,67,74,55,52,71,76,54,44,52,53,52,50,54,50,58,41,55,74,40,83,76,44,58,83,53,41,39,82,47,74,71,42,83,41,77,56,97,89,41,48,27,35,38,21,49,40,35,59,80,40,72,68,56,51,72,73,44,93,67,82,66,48,35,39,39,26,42,20,73,40,92,84,50,65,48,79,84

Sequence (222 aa):
MNPFEQEIRRWLESQPWYQWFQNRKHHKNTGKVKTGKPFLQWMKWLLIVYLVLIVVNFFNGTLVLDLSLNAFGVLLTFFLVSMVISVLYAYKPARIAAIGAVILYLGLMAYSSPLFNYQAHRNLIGEIKEVGFSEQMDYIDLEQVPIIDEALADKLADKKLGDIPSLGSQVRVGSMSLQNVDGQLYYVAPLEHTSVLKWLFNQTTPGYVKVSATDVDDVELV

pLDDT: mean 81.64, std 10.4, range [40.97, 94.75]

Secondary structure (DSSP, 8-state):
--HHHHHHHHHHHTSHHHHHHHHHHHHHHS----TTSHHHHHHHHHHHHHHHHHHHHHHTT--TT-TTTTHHHHHHHHHHHHHHHHHHTT-HHHHHHHHHHHHHHHHHHHHHSTTT-HHHHHHTT-S-----HHHH-----GGG---S-HHHHHHHHHHHHHHSTTTTTTEEE---EEEEETTEEEEEEEEEESSHHHHHH--S---EEEEESS-SS-EEE-

Radius of gyration: 36.32 Å; Cα contacts (8 Å, |Δi|>4): 183; chains: 1; bounding box: 69×26×118 Å